Protein AF-0000000082644341 (afdb_homodimer)

Secondary structure (DSSP, 8-state):
---PPPEEEEEEEEESS---EEE-TTS-EEEEEEEEEEEEEE-TTS-EEEEEEEEEEEHHHHHHHHHH--TT-EEEEEEEEEEEEEE-TTS-EEEEEEEEEEEEEE-S----------/---PPPEEEEEEEEESS---EEE-TTS-EEEEEEEEEEEEEE-TTS-EEEEEEEEEEEHHHHHHHHHH--TT-EEEEEEEEEEEEEE-TTS-EEEEEEEEEEEEEE-S----------

Nearest PDB structures (foldseek):
  5yyu-assembly1_B  TM=9.810E-01  e=8.567E-15  Staphylococcus aureus subsp. aureus ED98
  7d8j-assembly1_A-2  TM=9.080E-01  e=4.018E-14  Staphylococcus aureus subsp. aureus ED98
  5xgt-assembly1_A  TM=9.186E-01  e=2.737E-13  Staphylococcus aureus
  1x3g-assembly1_A-2  TM=8.174E-01  e=2.028E-10  Mycolicibacterium smegmatis
  1ue5-assembly1_A-2  TM=7.372E-01  e=8.645E-11  Mycobacterium tuberculosis

pLDDT: mean 89.6, std 16.61, range [33.88, 98.81]

Radius of gyration: 20.65 Å; Cα contacts (8 Å, |Δi|>4): 541; chains: 2; bounding box: 54×78×52 Å

InterPro domains:
  IPR000424 Primosome PriB/single-strand DNA-binding [PF00436] (6-107)
  IPR000424 Primosome PriB/single-strand DNA-binding [PS50935] (5-108)
  IPR000424 Primosome PriB/single-strand DNA-binding [cd04496] (9-106)
  IPR011344 Single-stranded DNA-binding protein [MF_00984] (6-111)
  IPR011344 Single-stranded DNA-binding protein [PIRSF002070] (5-107)
  IPR011344 Single-stranded DNA-binding protein [PTHR10302] (5-108)
  IPR011344 Single-stranded DNA-binding protein [TIGR00621] (5-108)
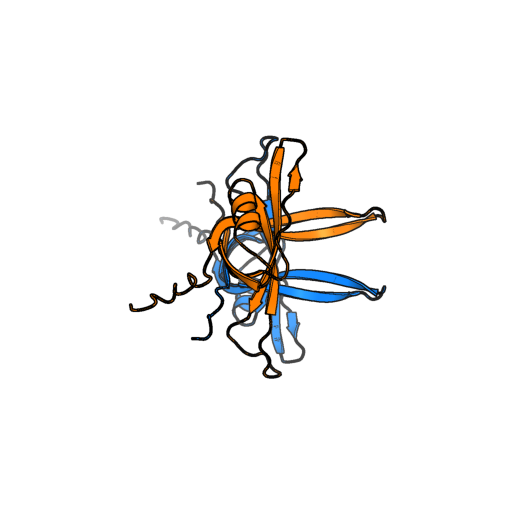  IPR012340 Nucleic acid-binding, OB-fold [G3DSA:2.40.50.140] (3-114)
  IPR012340 Nucleic acid-binding, OB-fold [SSF50249] (5-112)

Foldseek 3Di:
DPPDDDFKDKAKFFWQFQWDWDADPVGKIKTKTWGWGWDPAADPVRHIDTDIAIEMEIHPQSVCSNVPHGGGFIKMFMFGKDKDWDADPVGDIDIDIHGYGPDMGGDPDDPPPPPPDD/DPPDDDFKDKAKFFWQFQWDWDADPVGKIKTKTWGWGWDPAADPVRHIDTDIAIEMEIHPQSVVSNVPHGGGWIKMFMFGKDKDWDADPVGDIDIDIHGYGPDMGGDPDDPPPPPPDD

Solvent-accessible surface area (backbone atoms only — not comparable to full-atom values): 12899 Å² total; per-residue (Å²): 128,82,79,78,45,44,60,40,32,40,37,25,28,26,29,74,46,60,50,51,71,45,65,47,95,91,64,47,34,32,20,64,42,43,28,42,29,47,50,93,52,59,45,99,86,66,46,66,51,66,23,66,46,41,32,38,26,49,40,68,58,14,50,50,44,40,73,74,43,39,52,62,37,38,35,34,37,34,28,26,73,43,48,49,72,50,70,42,97,87,65,48,73,42,71,45,64,32,32,41,45,76,45,74,41,79,64,61,74,68,74,74,70,73,76,72,78,125,129,81,79,77,46,44,58,39,32,39,37,25,27,24,28,75,48,62,49,52,72,44,63,47,96,89,63,47,34,34,22,64,43,42,28,43,30,48,51,94,53,60,46,99,87,65,45,64,50,65,24,67,46,41,34,40,27,47,40,67,58,14,51,49,44,39,72,74,41,40,51,63,37,37,34,33,39,34,29,26,74,44,49,50,72,50,70,43,97,86,64,49,73,45,72,45,64,33,32,41,46,76,44,74,42,79,62,61,72,68,75,75,68,73,75,73,79,127

Sequence (236 aa):
MQLTMINHVVLVGRLTKDPELRYTADGSAVANVTLAVSRNFRNAEGVIDTDFVHCTLWRKIAENTANYCRKGSIIGVMGRIQTRNYEKSDGQRVYVTEVVAESVRFMGGQPQQWLGHSMQLTMINHVVLVGRLTKDPELRYTADGSAVANVTLAVSRNFRNAEGVIDTDFVHCTLWRKIAENTANYCRKGSIIGVMGRIQTRNYEKSDGQRVYVTEVVAESVRFMGGQPQQWLGHS

Organism: NCBI:txid247480

Structure (mmCIF, N/CA/C/O backbone):
data_AF-0000000082644341-model_v1
#
loop_
_entity.id
_entity.type
_entity.pdbx_description
1 polymer 'Single-stranded DNA-binding protein'
#
loop_
_atom_site.group_PDB
_atom_site.id
_atom_site.type_symbol
_atom_site.label_atom_id
_atom_site.label_alt_id
_atom_site.label_comp_id
_atom_site.label_asym_id
_atom_site.label_entity_id
_atom_site.label_seq_id
_atom_site.pdbx_PDB_ins_code
_atom_site.Cartn_x
_atom_site.Cartn_y
_atom_site.Cartn_z
_atom_site.occupancy
_atom_site.B_iso_or_equiv
_atom_site.auth_seq_id
_atom_site.auth_comp_id
_atom_site.auth_asym_id
_atom_site.auth_atom_id
_atom_site.pdbx_PDB_model_num
ATOM 1 N N . MET A 1 1 ? 25.359 8.633 7.66 1 44.47 1 MET A N 1
ATOM 2 C CA . MET A 1 1 ? 24.719 7.328 7.699 1 44.47 1 MET A CA 1
ATOM 3 C C . MET A 1 1 ? 23.469 7.316 6.824 1 44.47 1 MET A C 1
ATOM 5 O O . MET A 1 1 ? 22.641 8.227 6.902 1 44.47 1 MET A O 1
ATOM 9 N N . GLN A 1 2 ? 23.531 6.727 5.668 1 53.25 2 GLN A N 1
ATOM 10 C CA . GLN A 1 2 ? 22.453 6.773 4.688 1 53.25 2 GLN A CA 1
ATOM 11 C C . GLN A 1 2 ? 21.156 6.254 5.281 1 53.25 2 GLN A C 1
ATOM 13 O O . GLN A 1 2 ? 21.125 5.203 5.922 1 53.25 2 GLN A O 1
ATOM 18 N N . LEU A 1 3 ? 20.328 7.02 5.684 1 63.78 3 LEU A N 1
ATOM 19 C CA . LEU A 1 3 ? 19.031 6.641 6.234 1 63.78 3 LEU A CA 1
ATOM 20 C C . LEU A 1 3 ? 18.391 5.547 5.395 1 63.78 3 LEU A C 1
ATOM 22 O O . LEU A 1 3 ? 18.109 5.75 4.207 1 63.78 3 LEU A O 1
ATOM 26 N N . THR A 1 4 ? 18.578 4.309 5.887 1 76.94 4 THR A N 1
ATOM 27 C CA . THR A 1 4 ? 17.844 3.223 5.25 1 76.94 4 THR A CA 1
ATOM 28 C C . THR A 1 4 ? 16.344 3.418 5.418 1 76.94 4 THR A C 1
ATOM 30 O O . THR A 1 4 ? 15.859 3.631 6.531 1 76.94 4 THR A O 1
ATOM 33 N N . MET A 1 5 ? 15.656 3.488 4.223 1 88.81 5 MET A N 1
ATOM 34 C CA . MET A 1 5 ? 14.203 3.654 4.277 1 88.81 5 MET A CA 1
ATOM 35 C C . MET A 1 5 ? 13.516 2.334 4.609 1 88.81 5 MET A C 1
ATOM 37 O O . MET A 1 5 ? 14.008 1.264 4.25 1 88.81 5 MET A O 1
ATOM 41 N N . ILE A 1 6 ? 12.594 2.463 5.551 1 95.31 6 ILE A N 1
ATOM 42 C CA . ILE A 1 6 ? 11.781 1.305 5.91 1 95.31 6 ILE A CA 1
ATOM 43 C C . ILE A 1 6 ? 10.539 1.249 5.023 1 95.31 6 ILE A C 1
ATOM 45 O O . ILE A 1 6 ? 9.914 2.277 4.766 1 95.31 6 ILE A O 1
ATOM 49 N N . ASN A 1 7 ? 10.281 0.114 4.5 1 98.25 7 ASN A N 1
ATOM 50 C CA . ASN A 1 7 ? 9.086 -0.195 3.723 1 98.25 7 ASN A CA 1
ATOM 51 C C . ASN A 1 7 ? 8.617 -1.63 3.953 1 98.25 7 ASN A C 1
ATOM 53 O O . ASN A 1 7 ? 9.109 -2.559 3.311 1 98.25 7 ASN A O 1
ATOM 57 N N . HIS A 1 8 ? 7.715 -1.744 4.867 1 98.56 8 HIS A N 1
ATOM 58 C CA . HIS A 1 8 ? 7.285 -3.074 5.285 1 98.56 8 HIS A CA 1
ATOM 59 C C . HIS A 1 8 ? 5.766 -3.16 5.371 1 98.56 8 HIS A C 1
ATOM 61 O O . HIS A 1 8 ? 5.125 -2.295 5.969 1 98.56 8 HIS A O 1
ATOM 67 N N . VAL A 1 9 ? 5.227 -4.223 4.758 1 98.81 9 VAL A N 1
ATOM 68 C CA . VAL A 1 9 ? 3.789 -4.469 4.734 1 98.81 9 VAL A CA 1
ATOM 69 C C . VAL A 1 9 ? 3.502 -5.91 5.141 1 98.81 9 VAL A C 1
ATOM 71 O O . VAL A 1 9 ? 4.191 -6.836 4.703 1 98.81 9 VAL A O 1
ATOM 74 N N . VAL A 1 10 ? 2.516 -6.137 5.969 1 98.75 10 VAL A N 1
ATOM 75 C CA . VAL A 1 10 ? 1.997 -7.457 6.309 1 98.75 10 VAL A CA 1
ATOM 76 C C . VAL A 1 10 ? 0.478 -7.473 6.148 1 98.75 10 VAL A C 1
ATOM 78 O O . VAL A 1 10 ? -0.227 -6.684 6.777 1 98.75 10 VAL A O 1
ATOM 81 N N . LEU A 1 11 ? 0.06 -8.359 5.336 1 98.38 11 LEU A N 1
ATOM 82 C CA . LEU A 1 11 ? -1.367 -8.477 5.059 1 98.38 11 LEU A CA 1
ATOM 83 C C . LEU A 1 11 ? -1.838 -9.922 5.227 1 98.38 11 LEU A C 1
ATOM 85 O O . LEU A 1 11 ? -1.105 -10.859 4.902 1 98.38 11 LEU A O 1
ATOM 89 N N . VAL A 1 12 ? -2.998 -10.055 5.688 1 97.38 12 VAL A N 1
ATOM 90 C CA . VAL A 1 12 ? -3.75 -11.305 5.578 1 97.38 12 VAL A CA 1
ATOM 91 C C . VAL A 1 12 ? -5.098 -11.039 4.91 1 97.38 12 VAL A C 1
ATOM 93 O O . VAL A 1 12 ? -5.844 -10.156 5.332 1 97.38 12 VAL A O 1
ATOM 96 N N . GLY A 1 13 ? -5.355 -11.68 3.889 1 97.06 13 GLY A N 1
ATOM 97 C CA . GLY A 1 13 ? -6.598 -11.492 3.152 1 97.06 13 GLY A CA 1
ATOM 98 C C . GLY A 1 13 ? -6.957 -12.68 2.279 1 97.06 13 GLY A C 1
ATOM 99 O O . GLY A 1 13 ? -6.273 -13.703 2.305 1 97.06 13 GLY A O 1
ATOM 100 N N . ARG A 1 14 ? -8.047 -12.602 1.581 1 96.69 14 ARG A N 1
ATOM 101 C CA . ARG A 1 14 ? -8.547 -13.656 0.708 1 96.69 14 ARG A CA 1
ATOM 102 C C . ARG A 1 14 ? -8.32 -13.305 -0.759 1 96.69 14 ARG A C 1
ATOM 104 O O . ARG A 1 14 ? -8.539 -12.172 -1.176 1 96.69 14 ARG A O 1
ATOM 111 N N . LEU A 1 15 ? -7.93 -14.312 -1.473 1 97.88 15 LEU A N 1
ATOM 112 C CA . LEU A 1 15 ? -7.812 -14.117 -2.914 1 97.88 15 LEU A CA 1
ATOM 113 C C . LEU A 1 15 ? -9.18 -13.898 -3.545 1 97.88 15 LEU A C 1
ATOM 115 O O . LEU A 1 15 ? -10.117 -14.672 -3.295 1 97.88 15 LEU A O 1
ATOM 119 N N . THR A 1 16 ? -9.297 -12.898 -4.395 1 98.31 16 THR A N 1
ATOM 120 C CA . THR A 1 16 ? -10.586 -12.578 -4.996 1 98.31 16 THR A CA 1
ATOM 121 C C . THR A 1 16 ? -10.812 -13.406 -6.258 1 98.31 16 THR A C 1
ATOM 123 O O . THR A 1 16 ? -11.938 -13.484 -6.762 1 98.31 16 THR A O 1
ATOM 126 N N . LYS A 1 17 ? -9.812 -13.93 -6.805 1 98.31 17 LYS A N 1
ATOM 127 C CA . LYS A 1 17 ? -9.836 -14.789 -7.988 1 98.31 17 LYS A CA 1
ATOM 128 C C . LYS A 1 17 ? -8.68 -15.789 -7.957 1 98.31 17 LYS A C 1
ATOM 130 O O . LYS A 1 17 ? -7.77 -15.672 -7.137 1 98.31 17 LYS A O 1
ATOM 135 N N . ASP A 1 18 ? -8.852 -16.688 -8.836 1 98.06 18 ASP A N 1
ATOM 136 C CA . ASP A 1 18 ? -7.738 -17.625 -8.984 1 98.06 18 ASP A CA 1
ATOM 137 C C . ASP A 1 18 ? -6.477 -16.906 -9.461 1 98.06 18 ASP A C 1
ATOM 139 O O . ASP A 1 18 ? -6.539 -16.078 -10.367 1 98.06 18 ASP A O 1
ATOM 143 N N . PRO A 1 19 ? -5.301 -17.25 -8.852 1 98.19 19 PRO A N 1
ATOM 144 C CA . PRO A 1 19 ? -4.062 -16.641 -9.344 1 98.19 19 PRO A CA 1
ATOM 145 C C . PRO A 1 19 ? -3.729 -17.078 -10.773 1 98.19 19 PRO A C 1
ATOM 147 O O . PRO A 1 19 ? -3.947 -18.234 -11.148 1 98.19 19 PRO A O 1
ATOM 150 N N . GLU A 1 20 ? -3.346 -16.156 -11.539 1 97.38 20 GLU A N 1
ATOM 151 C CA . GLU A 1 20 ? -2.904 -16.438 -12.898 1 97.38 20 GLU A CA 1
ATOM 152 C C . GLU A 1 20 ? -1.399 -16.234 -13.047 1 97.38 20 GLU A C 1
ATOM 154 O O . GLU A 1 20 ? -0.898 -15.125 -12.883 1 97.38 20 GLU A O 1
ATOM 159 N N . LEU A 1 21 ? -0.77 -17.344 -13.391 1 98.06 21 LEU A N 1
ATOM 160 C CA . LEU A 1 21 ? 0.681 -17.312 -13.547 1 98.06 21 LEU A CA 1
ATOM 161 C C . LEU A 1 21 ? 1.069 -16.906 -14.961 1 98.06 21 LEU A C 1
ATOM 163 O O . LEU A 1 21 ? 0.494 -17.391 -15.938 1 98.06 21 LEU A O 1
ATOM 167 N N . ARG A 1 22 ? 1.918 -16.016 -15.023 1 98.06 22 ARG A N 1
ATOM 168 C CA . ARG A 1 22 ? 2.508 -15.602 -16.297 1 98.06 22 ARG A CA 1
ATOM 169 C C . ARG A 1 22 ? 4.031 -15.617 -16.219 1 98.06 22 ARG A C 1
ATOM 171 O O . ARG A 1 22 ? 4.605 -15.75 -15.133 1 98.06 22 ARG A O 1
ATOM 178 N N . TYR A 1 23 ? 4.629 -15.562 -17.359 1 97.69 23 TYR A N 1
ATOM 179 C CA . TYR A 1 23 ? 6.086 -15.477 -17.422 1 97.69 23 TYR A CA 1
ATOM 180 C C . TYR A 1 23 ? 6.52 -14.273 -18.25 1 97.69 23 TYR A C 1
ATOM 182 O O . TYR A 1 23 ? 5.957 -14 -19.312 1 97.69 23 TYR A O 1
ATOM 190 N N . THR A 1 24 ? 7.434 -13.547 -17.672 1 95.81 24 THR A N 1
ATOM 191 C CA . THR A 1 24 ? 7.984 -12.414 -18.406 1 95.81 24 THR A CA 1
ATOM 192 C C . THR A 1 24 ? 8.898 -12.891 -19.531 1 95.81 24 THR A C 1
ATOM 194 O O . THR A 1 24 ? 9.188 -14.086 -19.641 1 95.81 24 THR A O 1
ATOM 197 N N . ALA A 1 25 ? 9.367 -11.945 -20.438 1 94.06 25 ALA A N 1
ATOM 198 C CA . ALA A 1 25 ? 10.211 -12.281 -21.578 1 94.06 25 ALA A CA 1
ATOM 199 C C . ALA A 1 25 ? 11.523 -12.914 -21.141 1 94.06 25 ALA A C 1
ATOM 201 O O . ALA A 1 25 ? 12.062 -13.789 -21.812 1 94.06 25 ALA A O 1
ATOM 202 N N . ASP A 1 26 ? 12.008 -12.531 -19.984 1 93.06 26 ASP A N 1
ATOM 203 C CA . ASP A 1 26 ? 13.281 -13.039 -19.469 1 93.06 26 ASP A CA 1
ATOM 204 C C . ASP A 1 26 ? 13.078 -14.328 -18.672 1 93.06 26 ASP A C 1
ATOM 206 O O . ASP A 1 26 ? 14.016 -14.836 -18.062 1 93.06 26 ASP A O 1
ATOM 210 N N . GLY A 1 27 ? 11.773 -14.805 -18.594 1 94.94 27 GLY A N 1
ATOM 211 C CA . GLY A 1 27 ? 11.5 -16.109 -18.016 1 94.94 27 GLY A CA 1
ATOM 212 C C . GLY A 1 27 ? 11.102 -16.047 -16.547 1 94.94 27 GLY A C 1
ATOM 213 O O . GLY A 1 27 ? 10.953 -17.078 -15.891 1 94.94 27 GLY A O 1
ATOM 214 N N . SER A 1 28 ? 11 -14.883 -16.062 1 96.94 28 SER A N 1
ATOM 215 C CA . SER A 1 28 ? 10.633 -14.766 -14.656 1 96.94 28 SER A CA 1
ATOM 216 C C . SER A 1 28 ? 9.133 -14.961 -14.461 1 96.94 28 SER A C 1
ATOM 218 O O . SER A 1 28 ? 8.32 -14.398 -15.195 1 96.94 28 SER A O 1
ATOM 220 N N . ALA A 1 29 ? 8.797 -15.773 -13.523 1 98.56 29 ALA A N 1
ATOM 221 C CA . ALA A 1 29 ? 7.395 -15.992 -13.18 1 98.56 29 ALA A CA 1
ATOM 222 C C . ALA A 1 29 ? 6.812 -14.797 -12.438 1 98.56 29 ALA A C 1
ATOM 224 O O . ALA A 1 29 ? 7.48 -14.203 -11.586 1 98.56 29 ALA A O 1
ATOM 225 N N . VAL A 1 30 ? 5.625 -14.484 -12.773 1 98.56 30 VAL A N 1
ATOM 226 C CA . VAL A 1 30 ? 4.953 -13.398 -12.07 1 98.56 30 VAL A CA 1
ATOM 227 C C . VAL A 1 30 ? 3.457 -13.688 -11.977 1 98.56 30 VAL A C 1
ATOM 229 O O . VAL A 1 30 ? 2.867 -14.25 -12.906 1 98.56 30 VAL A O 1
ATOM 232 N N . ALA A 1 31 ? 2.797 -13.367 -10.867 1 98.5 31 ALA A N 1
ATOM 233 C CA . ALA A 1 31 ? 1.35 -13.406 -10.672 1 98.5 31 ALA A CA 1
ATOM 234 C C . ALA A 1 31 ? 0.857 -12.148 -9.969 1 98.5 31 ALA A C 1
ATOM 236 O O . ALA A 1 31 ? 1.444 -11.711 -8.969 1 98.5 31 ALA A O 1
ATOM 237 N N . ASN A 1 32 ? -0.081 -11.555 -10.516 1 98.06 32 ASN A N 1
ATOM 238 C CA . ASN A 1 32 ? -0.787 -10.453 -9.859 1 98.06 32 ASN A CA 1
ATOM 239 C C . ASN A 1 32 ? -2.082 -10.938 -9.211 1 98.06 32 ASN A C 1
ATOM 241 O O . ASN A 1 32 ? -2.918 -11.555 -9.859 1 98.06 32 ASN A O 1
ATOM 245 N N . VAL A 1 33 ? -2.238 -10.617 -7.98 1 98.44 33 VAL A N 1
ATOM 246 C CA . VAL A 1 33 ? -3.441 -11.039 -7.273 1 98.44 33 VAL A CA 1
ATOM 247 C C . VAL A 1 33 ? -4.059 -9.852 -6.539 1 98.44 33 VAL A C 1
ATOM 249 O O . VAL A 1 33 ? -3.398 -8.828 -6.336 1 98.44 33 VAL A O 1
ATOM 252 N N . THR A 1 34 ? -5.27 -10.031 -6.266 1 98.44 34 THR A N 1
ATOM 253 C CA . THR A 1 34 ? -5.984 -9.07 -5.434 1 98.44 34 THR A CA 1
ATOM 254 C C . THR A 1 34 ? -6.43 -9.711 -4.125 1 98.44 34 THR A C 1
ATOM 256 O O . THR A 1 34 ? -7.09 -10.75 -4.125 1 98.44 34 THR A O 1
ATOM 259 N N . LEU A 1 35 ? -6.059 -9.086 -3.09 1 98.19 35 LEU A N 1
ATOM 260 C CA . LEU A 1 35 ? -6.43 -9.555 -1.76 1 98.19 35 LE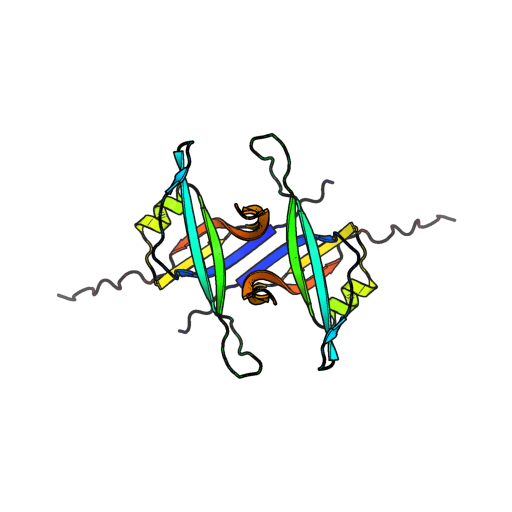U A CA 1
ATOM 261 C C . LEU A 1 35 ? -7.582 -8.734 -1.196 1 98.19 35 LEU A C 1
ATOM 263 O O . LEU A 1 35 ? -7.523 -7.5 -1.172 1 98.19 35 LEU A O 1
ATOM 267 N N . ALA A 1 36 ? -8.625 -9.43 -0.867 1 97.88 36 ALA A N 1
ATOM 268 C CA . ALA A 1 36 ? -9.672 -8.805 -0.055 1 97.88 36 ALA A CA 1
ATOM 269 C C . ALA A 1 36 ? -9.281 -8.789 1.42 1 97.88 36 ALA A C 1
ATOM 271 O O . ALA A 1 36 ? -9.172 -9.844 2.053 1 97.88 36 ALA A O 1
ATOM 272 N N . VAL A 1 37 ? -9.078 -7.664 1.967 1 97.5 37 VAL A N 1
ATOM 273 C CA . VAL A 1 37 ? -8.664 -7.492 3.355 1 97.5 37 VAL A CA 1
ATOM 274 C C . VAL A 1 37 ? -9.758 -6.758 4.133 1 97.5 37 VAL A C 1
ATOM 276 O O . VAL A 1 37 ? -9.883 -5.539 4.027 1 97.5 37 VAL A O 1
ATOM 279 N N . SER A 1 38 ? -10.43 -7.523 4.902 1 95.75 38 SER A N 1
ATOM 280 C CA . SER A 1 38 ? -11.508 -6.926 5.691 1 95.75 38 SER A CA 1
ATOM 281 C C . SER A 1 38 ? -10.945 -6.109 6.852 1 95.75 38 SER A C 1
ATOM 283 O O . SER A 1 38 ? -9.984 -6.523 7.504 1 95.75 38 SER A O 1
ATOM 285 N N . ARG A 1 39 ? -11.617 -5.035 7.023 1 93.81 39 ARG A N 1
ATOM 286 C CA . ARG A 1 39 ? -11.188 -4.223 8.156 1 93.81 39 ARG A CA 1
ATOM 287 C C . ARG A 1 39 ? -11.727 -4.789 9.469 1 93.81 39 ARG A C 1
ATOM 289 O O . ARG A 1 39 ? -12.719 -5.52 9.477 1 93.81 39 ARG A O 1
ATOM 296 N N . ASN A 1 40 ? -11.047 -4.418 10.57 1 91.31 40 ASN A N 1
ATOM 297 C CA . ASN A 1 40 ? -11.391 -4.988 11.875 1 91.31 40 ASN A CA 1
ATOM 298 C C . ASN A 1 40 ? -12.352 -4.09 12.641 1 91.31 40 ASN A C 1
ATOM 300 O O . ASN A 1 40 ? -12.516 -4.242 13.852 1 91.31 40 ASN A O 1
ATOM 304 N N . PHE A 1 41 ? -12.891 -3.166 11.977 1 90.81 41 PHE A N 1
ATOM 305 C CA . PHE A 1 41 ? -13.844 -2.254 12.602 1 90.81 41 PHE A CA 1
ATOM 306 C C . PHE A 1 41 ? -14.977 -1.921 11.641 1 90.81 41 PHE A C 1
ATOM 308 O O . PHE A 1 41 ? -14.852 -2.121 10.43 1 90.81 41 PHE A O 1
ATOM 315 N N . ARG A 1 42 ? -16.031 -1.406 12.148 1 91.38 42 ARG A N 1
ATOM 316 C CA . ARG A 1 42 ? -17.172 -0.971 11.359 1 91.38 42 ARG A CA 1
ATOM 317 C C . ARG A 1 42 ? -17.078 0.514 11.023 1 91.38 42 ARG A C 1
ATOM 319 O O . ARG A 1 42 ? -16.625 1.311 11.844 1 91.38 42 ARG A O 1
ATOM 326 N N . ASN A 1 43 ? -17.625 0.814 9.867 1 90.25 43 ASN A N 1
ATOM 327 C CA . ASN A 1 43 ? -17.672 2.227 9.508 1 90.25 43 ASN A CA 1
ATOM 328 C C . ASN A 1 43 ? -18.875 2.93 10.141 1 90.25 43 ASN A C 1
ATOM 330 O O . ASN A 1 43 ? -19.531 2.367 11.008 1 90.25 43 ASN A O 1
ATOM 334 N N . ALA A 1 44 ? -19 4.25 9.773 1 87.31 44 ALA A N 1
ATOM 335 C CA . ALA A 1 44 ? -20.047 5.074 10.367 1 87.31 44 ALA A CA 1
ATOM 336 C C . ALA A 1 44 ? -21.438 4.461 10.141 1 87.31 44 ALA A C 1
ATOM 338 O O . ALA A 1 44 ? -22.344 4.664 10.938 1 87.31 44 ALA A O 1
ATOM 339 N N . GLU A 1 45 ? -21.609 3.689 9.07 1 92.62 45 GLU A N 1
ATOM 340 C CA . GLU A 1 45 ? -22.891 3.061 8.727 1 92.62 45 GLU A CA 1
ATOM 341 C C . GLU A 1 45 ? -23.016 1.687 9.375 1 92.62 45 GLU A C 1
ATOM 343 O O . GLU A 1 45 ? -24.016 0.996 9.188 1 92.62 45 GLU A O 1
ATOM 348 N N . GLY A 1 46 ? -22.031 1.272 10.062 1 92.44 46 GLY A N 1
ATOM 349 C CA . GLY A 1 46 ? -22.062 -0.002 10.758 1 92.44 46 GLY A CA 1
ATOM 350 C C . GLY A 1 46 ? -21.625 -1.17 9.891 1 92.44 46 GLY A C 1
ATOM 351 O O . GLY A 1 46 ? -21.875 -2.328 10.234 1 92.44 46 GLY A O 1
ATOM 352 N N . VAL A 1 47 ? -21 -0.875 8.828 1 94.44 47 VAL A N 1
ATOM 353 C CA . VAL A 1 47 ? -20.609 -1.922 7.891 1 94.44 47 VAL A CA 1
ATOM 354 C C . VAL A 1 47 ? -19.109 -2.127 7.938 1 94.44 47 VAL A C 1
ATOM 356 O O . VAL A 1 47 ? -18.344 -1.168 8.102 1 94.44 47 VAL A O 1
ATOM 359 N N . ILE A 1 48 ? -18.688 -3.352 7.84 1 93.75 48 ILE A N 1
ATOM 360 C CA . ILE A 1 48 ? -17.266 -3.658 7.754 1 93.75 48 ILE A CA 1
ATOM 361 C C . ILE A 1 48 ? -16.797 -3.51 6.312 1 93.75 48 ILE A C 1
ATOM 363 O O . ILE A 1 48 ? -17.219 -4.258 5.43 1 93.75 48 ILE A O 1
ATOM 367 N N . ASP A 1 49 ? -15.891 -2.623 6.105 1 95.12 49 ASP A N 1
ATOM 368 C CA . ASP A 1 49 ? -15.367 -2.387 4.766 1 95.12 49 ASP A CA 1
ATOM 369 C C . ASP A 1 49 ? -14.273 -3.396 4.418 1 95.12 49 ASP A C 1
ATOM 371 O O . ASP A 1 49 ? -13.688 -4.016 5.305 1 95.12 49 ASP A O 1
ATOM 375 N N . THR A 1 50 ? -14.148 -3.582 3.137 1 96.81 50 THR A N 1
ATOM 376 C CA . THR A 1 50 ? -13.094 -4.449 2.611 1 96.81 50 THR A CA 1
ATOM 377 C C . THR A 1 50 ? -12.18 -3.68 1.663 1 96.81 50 THR A C 1
ATOM 379 O O . THR A 1 50 ? -12.656 -2.947 0.792 1 96.81 50 THR A O 1
ATOM 382 N N . ASP A 1 51 ? -10.898 -3.785 1.907 1 97.69 51 ASP A N 1
ATOM 383 C CA . ASP A 1 51 ? -9.922 -3.225 0.979 1 97.69 51 ASP A CA 1
ATOM 384 C C . ASP A 1 51 ? -9.43 -4.281 -0.006 1 97.69 51 ASP A C 1
ATOM 386 O O . ASP A 1 51 ? -9.133 -5.41 0.387 1 97.69 51 ASP A O 1
ATOM 390 N N . PHE A 1 52 ? -9.359 -3.916 -1.238 1 97.94 52 PHE A N 1
ATOM 391 C CA . PHE A 1 52 ? -8.867 -4.805 -2.285 1 97.94 52 PHE A CA 1
ATOM 392 C C . PHE A 1 52 ? -7.457 -4.41 -2.711 1 97.94 52 PHE A C 1
ATOM 394 O O . PHE A 1 52 ? -7.281 -3.531 -3.559 1 97.94 52 PHE A O 1
ATOM 401 N N . VAL A 1 53 ? -6.52 -5.102 -2.16 1 98.5 53 VAL A N 1
ATOM 402 C CA . VAL A 1 53 ? -5.121 -4.711 -2.303 1 98.5 53 VAL A CA 1
ATOM 403 C C . VAL A 1 53 ? -4.469 -5.523 -3.422 1 98.5 53 VAL A C 1
ATOM 405 O O . VAL A 1 53 ? -4.52 -6.754 -3.414 1 98.5 53 VAL A O 1
ATOM 408 N N . HIS A 1 54 ? -3.84 -4.824 -4.316 1 98.31 54 HIS A N 1
ATOM 409 C CA . HIS A 1 54 ? -3.113 -5.488 -5.395 1 98.31 54 HIS A CA 1
ATOM 410 C C . HIS A 1 54 ? -1.736 -5.949 -4.926 1 98.31 54 HIS A C 1
ATOM 412 O O . HIS A 1 54 ? -0.979 -5.168 -4.344 1 98.31 54 HIS A O 1
ATOM 418 N N . CYS A 1 55 ? -1.44 -7.156 -5.199 1 98.75 55 CYS A N 1
ATOM 419 C CA . CYS A 1 55 ? -0.14 -7.715 -4.852 1 98.75 55 CYS A CA 1
ATOM 420 C C . CYS A 1 55 ? 0.53 -8.336 -6.07 1 98.75 55 CYS A C 1
ATOM 422 O O . CYS A 1 55 ? -0.13 -8.984 -6.883 1 98.75 55 CYS A O 1
ATOM 424 N N . THR A 1 56 ? 1.792 -8.164 -6.121 1 98.62 56 THR A N 1
ATOM 425 C CA . THR A 1 56 ? 2.598 -8.781 -7.164 1 98.62 56 THR A CA 1
ATOM 426 C C . THR A 1 56 ? 3.529 -9.836 -6.574 1 98.62 56 THR A C 1
ATOM 428 O O . THR A 1 56 ? 4.273 -9.555 -5.633 1 98.62 56 THR A O 1
ATOM 431 N N . LEU A 1 57 ? 3.488 -10.953 -7.086 1 98.75 57 LEU A N 1
ATOM 432 C CA . LEU A 1 57 ? 4.305 -12.086 -6.676 1 98.75 57 LEU A CA 1
ATOM 433 C C . LEU A 1 57 ? 5.289 -12.477 -7.773 1 98.75 57 LEU A C 1
ATOM 435 O O . LEU A 1 57 ? 4.914 -12.57 -8.945 1 98.75 57 LEU A O 1
ATOM 439 N N . TRP A 1 58 ? 6.469 -12.742 -7.348 1 98.44 58 TRP A N 1
ATOM 440 C CA . TRP A 1 58 ? 7.488 -13.078 -8.336 1 98.44 58 TRP A CA 1
ATOM 441 C C . TRP A 1 58 ? 8.102 -14.445 -8.047 1 98.44 58 TRP A C 1
ATOM 443 O O . TRP A 1 58 ? 8.078 -14.914 -6.906 1 98.44 58 TRP A O 1
ATOM 453 N N . ARG A 1 59 ? 8.516 -15.102 -9.086 1 97.69 59 ARG A N 1
ATOM 454 C CA . ARG A 1 59 ? 9.328 -16.312 -9.008 1 97.69 59 ARG A CA 1
ATOM 455 C C . ARG A 1 59 ? 8.602 -17.406 -8.242 1 97.69 59 ARG A C 1
ATOM 457 O O . ARG A 1 59 ? 7.453 -17.734 -8.555 1 97.69 59 ARG A O 1
ATOM 464 N N . LYS A 1 60 ? 9.266 -18.031 -7.34 1 97.88 60 LYS A N 1
ATOM 465 C CA . LYS A 1 60 ? 8.734 -19.219 -6.684 1 97.88 60 LYS A CA 1
ATOM 466 C C . LYS A 1 60 ? 7.434 -18.906 -5.941 1 97.88 60 LYS A C 1
ATOM 468 O O . LYS A 1 60 ? 6.52 -19.719 -5.898 1 97.88 60 LYS A O 1
ATOM 473 N N . ILE A 1 61 ? 7.387 -17.75 -5.402 1 97.88 61 ILE A N 1
ATOM 474 C CA . ILE A 1 61 ? 6.184 -17.344 -4.684 1 97.88 61 ILE A CA 1
ATOM 475 C C . ILE A 1 61 ? 4.996 -17.312 -5.645 1 97.88 61 ILE A C 1
ATOM 477 O O . ILE A 1 61 ? 3.898 -17.766 -5.305 1 97.88 61 ILE A O 1
ATOM 481 N N . ALA A 1 62 ? 5.23 -16.75 -6.82 1 98.62 62 ALA A N 1
ATOM 482 C CA . ALA A 1 62 ? 4.199 -16.719 -7.855 1 98.62 62 ALA A CA 1
ATOM 483 C C . ALA A 1 62 ? 3.768 -18.125 -8.258 1 98.62 62 ALA A C 1
ATOM 485 O O . ALA A 1 62 ? 2.572 -18.422 -8.312 1 98.62 62 ALA A O 1
ATOM 486 N N . GLU A 1 63 ? 4.707 -18.938 -8.461 1 98.38 63 GLU A N 1
ATOM 487 C CA . GLU A 1 63 ? 4.438 -20.312 -8.867 1 98.38 63 GLU A CA 1
ATOM 488 C C . GLU A 1 63 ? 3.689 -21.078 -7.781 1 98.38 63 GLU A C 1
ATOM 490 O O . GLU A 1 63 ? 2.695 -21.75 -8.062 1 98.38 63 GLU A O 1
ATOM 495 N N . ASN A 1 64 ? 4.176 -21 -6.59 1 97.56 64 ASN A N 1
ATOM 496 C CA . ASN A 1 64 ? 3.559 -21.703 -5.469 1 97.56 64 ASN A CA 1
ATOM 497 C C . ASN A 1 64 ? 2.123 -21.234 -5.242 1 97.56 64 ASN A C 1
ATOM 499 O O . ASN A 1 64 ? 1.229 -22.047 -5.012 1 97.56 64 ASN A O 1
ATOM 503 N N . THR A 1 65 ? 1.961 -19.953 -5.309 1 97.69 65 THR A N 1
ATOM 504 C CA . THR A 1 65 ? 0.621 -19.422 -5.078 1 97.69 65 THR A CA 1
ATOM 505 C C . THR A 1 65 ? -0.34 -19.891 -6.168 1 97.69 65 THR A C 1
ATOM 507 O O . THR A 1 65 ? -1.475 -20.281 -5.875 1 97.69 65 THR A O 1
ATOM 510 N N . ALA A 1 66 ? 0.104 -19.859 -7.387 1 97.56 66 ALA A N 1
ATOM 511 C CA . ALA A 1 66 ? -0.725 -20.312 -8.5 1 97.56 66 ALA A CA 1
ATOM 512 C C . ALA A 1 66 ? -1.035 -21.797 -8.383 1 97.56 66 ALA A C 1
ATOM 514 O O . ALA A 1 66 ? -2.113 -22.25 -8.781 1 97.56 66 ALA A O 1
ATOM 515 N N . ASN A 1 67 ? -0.145 -22.531 -7.805 1 96.31 67 ASN A N 1
ATOM 516 C CA . ASN A 1 67 ? -0.281 -23.984 -7.727 1 96.31 67 ASN A CA 1
ATOM 517 C C . ASN A 1 67 ? -1.151 -24.406 -6.547 1 96.31 67 ASN A C 1
ATOM 519 O O . ASN A 1 67 ? -1.883 -25.391 -6.629 1 96.31 67 ASN A O 1
ATOM 523 N N . TYR A 1 68 ? -1.087 -23.594 -5.5 1 95.56 68 TYR A N 1
ATOM 524 C CA . TYR A 1 68 ? -1.65 -24.125 -4.266 1 95.56 68 TYR A CA 1
ATOM 525 C C . TYR A 1 68 ? -2.859 -23.312 -3.824 1 95.56 68 TYR A C 1
ATOM 527 O O . TYR A 1 68 ? -3.615 -23.734 -2.945 1 95.56 68 TYR A O 1
ATOM 535 N N . CYS A 1 69 ? -3.059 -22.172 -4.406 1 96.69 69 CYS A N 1
ATOM 536 C CA . CYS A 1 69 ? -4.141 -21.312 -3.945 1 96.69 69 CYS A CA 1
ATOM 537 C C . CYS A 1 69 ? -5.18 -21.094 -5.043 1 96.69 69 CYS A C 1
ATOM 539 O O . CYS A 1 69 ? -4.887 -21.297 -6.227 1 96.69 69 CYS A O 1
ATOM 541 N N . ARG A 1 70 ? -6.363 -20.812 -4.605 1 96.88 70 ARG A N 1
ATOM 542 C CA . ARG A 1 70 ? -7.5 -20.5 -5.465 1 96.88 70 ARG A CA 1
ATOM 543 C C . ARG A 1 70 ? -8.312 -19.328 -4.91 1 96.88 70 ARG A C 1
ATOM 545 O O . ARG A 1 70 ? -8.055 -18.875 -3.799 1 96.88 70 ARG A O 1
ATOM 552 N N . LYS A 1 71 ? -9.211 -18.922 -5.793 1 97.31 71 LYS A N 1
ATOM 553 C CA . LYS A 1 71 ? -10.156 -17.922 -5.293 1 97.31 71 LYS A CA 1
ATOM 554 C C . LYS A 1 71 ? -10.672 -18.312 -3.908 1 97.31 71 LYS A C 1
ATOM 556 O O . LYS A 1 71 ? -11.031 -19.469 -3.672 1 97.31 71 LYS A O 1
ATOM 561 N N . GLY A 1 72 ? -10.617 -17.344 -3.045 1 95.69 72 GLY A N 1
ATOM 562 C CA . GLY A 1 72 ? -11.156 -17.594 -1.719 1 95.69 72 GLY A CA 1
ATOM 563 C C . GLY A 1 72 ? -10.109 -18.062 -0.727 1 95.69 72 GLY A C 1
ATOM 564 O O . GLY A 1 72 ? -10.344 -18.047 0.483 1 95.69 72 GLY A O 1
ATOM 565 N N . SER A 1 73 ? -8.977 -18.547 -1.201 1 95.38 73 SER A N 1
ATOM 566 C CA . SER A 1 73 ? -7.902 -18.953 -0.298 1 95.38 73 SER A CA 1
ATOM 567 C C . SER A 1 73 ? -7.465 -17.781 0.592 1 95.38 73 SER A C 1
ATOM 569 O O . SER A 1 73 ? -7.348 -16.656 0.129 1 95.38 73 SER A O 1
ATOM 571 N N . ILE A 1 74 ? -7.23 -18.078 1.845 1 95.81 74 ILE A N 1
ATOM 572 C CA . ILE A 1 74 ? -6.676 -17.094 2.77 1 95.81 74 ILE A CA 1
ATOM 573 C C . ILE A 1 74 ? -5.152 -17.188 2.766 1 95.81 74 ILE A C 1
ATOM 575 O O . ILE A 1 74 ? -4.586 -18.266 2.959 1 95.81 74 ILE A O 1
ATOM 579 N N . ILE A 1 75 ? -4.5 -16.031 2.545 1 97.06 75 ILE A N 1
ATOM 580 C CA . ILE A 1 75 ? -3.041 -16.062 2.537 1 97.06 75 ILE A CA 1
ATOM 581 C C . ILE A 1 75 ? -2.498 -14.867 3.33 1 97.06 75 ILE A C 1
ATOM 583 O O . ILE A 1 75 ? -3.18 -13.852 3.479 1 97.06 75 ILE A O 1
ATOM 587 N N . GLY A 1 76 ? -1.347 -15 3.84 1 97.56 76 GLY A N 1
ATOM 588 C CA . GLY A 1 76 ? -0.531 -13.93 4.391 1 97.56 76 GLY A CA 1
ATOM 589 C C . GLY A 1 76 ? 0.539 -13.438 3.432 1 97.56 76 GLY A C 1
ATOM 590 O O . GLY A 1 76 ? 1.222 -14.242 2.793 1 97.56 76 GLY A O 1
ATOM 591 N N . VAL A 1 77 ? 0.637 -12.188 3.281 1 98.38 77 VAL A N 1
ATOM 592 C CA . VAL A 1 77 ? 1.642 -11.594 2.402 1 98.38 77 VAL A CA 1
ATOM 593 C C . VAL A 1 77 ? 2.539 -10.656 3.201 1 98.38 77 VAL A C 1
ATOM 595 O O . VAL A 1 77 ? 2.051 -9.805 3.945 1 98.38 77 VAL A O 1
ATOM 598 N N . MET A 1 78 ? 3.771 -10.859 3.184 1 98.75 78 MET A N 1
ATOM 599 C CA . MET A 1 78 ? 4.777 -9.906 3.648 1 98.75 78 MET A CA 1
ATOM 600 C C . MET A 1 78 ? 5.578 -9.344 2.479 1 98.75 78 MET A C 1
ATOM 602 O O . MET A 1 78 ? 6.043 -10.102 1.622 1 98.75 78 MET A O 1
ATOM 606 N N . GLY A 1 79 ? 5.727 -8.055 2.465 1 98.62 79 GLY A N 1
ATOM 607 C CA . GLY A 1 79 ? 6.434 -7.445 1.352 1 98.62 79 GLY A CA 1
ATOM 608 C 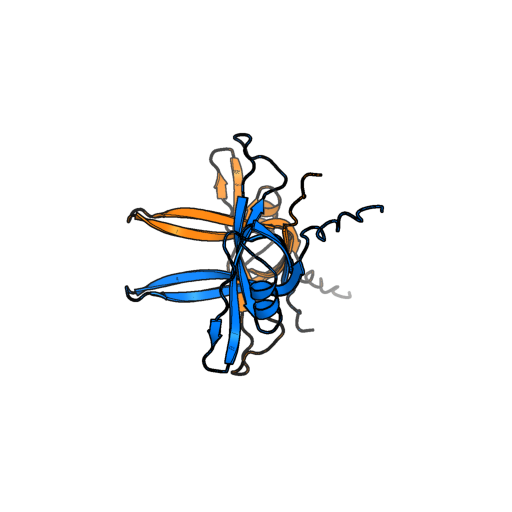C . GLY A 1 79 ? 6.605 -5.945 1.504 1 98.62 79 GLY A C 1
ATOM 609 O O . GLY A 1 79 ? 6.875 -5.457 2.602 1 98.62 79 GLY A O 1
ATOM 610 N N . ARG A 1 80 ? 6.531 -5.254 0.417 1 98.38 80 ARG A N 1
ATOM 611 C CA . ARG A 1 80 ? 6.73 -3.811 0.382 1 98.38 80 ARG A CA 1
ATOM 612 C C . ARG A 1 80 ? 5.746 -3.145 -0.573 1 98.38 80 ARG A C 1
ATOM 614 O O . ARG A 1 80 ? 5.367 -3.73 -1.59 1 98.38 80 ARG A O 1
ATOM 621 N N . ILE A 1 81 ? 5.371 -1.9 -0.197 1 98.38 81 ILE A N 1
ATOM 622 C CA . ILE A 1 81 ? 4.535 -1.116 -1.099 1 98.38 81 ILE A CA 1
ATOM 623 C C . ILE A 1 81 ? 5.391 -0.532 -2.221 1 98.38 81 ILE A C 1
ATOM 625 O O . ILE A 1 81 ? 6.473 0.005 -1.969 1 98.38 81 ILE A O 1
ATOM 629 N N . GLN A 1 82 ? 4.996 -0.673 -3.361 1 97.88 82 GLN A N 1
ATOM 630 C CA . GLN A 1 82 ? 5.668 -0.099 -4.523 1 97.88 82 GLN A CA 1
ATOM 631 C C . GLN A 1 82 ? 4.688 0.675 -5.398 1 97.88 82 GLN A C 1
ATOM 633 O O . GLN A 1 82 ? 3.547 0.245 -5.594 1 97.88 82 GLN A O 1
ATOM 638 N N . THR A 1 83 ? 5.156 1.789 -6 1 96.88 83 THR A N 1
ATOM 639 C CA . THR A 1 83 ? 4.348 2.596 -6.906 1 96.88 83 THR A CA 1
ATOM 640 C C . THR A 1 83 ? 4.969 2.637 -8.297 1 96.88 83 THR A C 1
ATOM 642 O O . THR A 1 83 ? 6.195 2.645 -8.438 1 96.88 83 THR A O 1
ATOM 645 N N . ARG A 1 84 ? 4.137 2.543 -9.25 1 93.38 84 ARG A N 1
ATOM 646 C CA . ARG A 1 84 ? 4.559 2.721 -10.633 1 93.38 84 ARG A CA 1
ATOM 647 C C . ARG A 1 84 ? 3.5 3.465 -11.438 1 93.38 84 ARG A C 1
ATOM 649 O O . ARG A 1 84 ? 2.355 3.594 -11 1 93.38 84 ARG A O 1
ATOM 656 N N . ASN A 1 85 ? 3.947 4.047 -12.508 1 91.94 85 ASN A N 1
ATOM 657 C CA . ASN A 1 85 ? 2.998 4.699 -13.398 1 91.94 85 ASN A CA 1
ATOM 658 C C . ASN A 1 85 ? 3.293 4.383 -14.859 1 91.94 85 ASN A C 1
ATOM 660 O O . ASN A 1 85 ? 4.422 4.027 -15.211 1 91.94 85 ASN A O 1
ATOM 664 N N . TYR A 1 86 ? 2.191 4.324 -15.562 1 90 86 TYR A N 1
ATOM 665 C CA . TYR A 1 86 ? 2.324 4.117 -17 1 90 86 TYR A CA 1
ATOM 666 C C . TYR A 1 86 ? 1.225 4.852 -17.766 1 90 86 TYR A C 1
ATOM 668 O O . TYR A 1 86 ? 0.205 5.23 -17.188 1 90 86 TYR A O 1
ATOM 676 N N . GLU A 1 87 ? 1.541 5.16 -19 1 89.56 87 GLU A N 1
ATOM 677 C CA . GLU A 1 87 ? 0.587 5.863 -19.859 1 89.56 87 GLU A CA 1
ATOM 678 C C . GLU A 1 87 ? -0.237 4.883 -20.688 1 89.56 87 GLU A C 1
ATOM 680 O O . GLU A 1 87 ? 0.314 3.982 -21.312 1 89.56 87 GLU A O 1
ATOM 685 N N . LYS A 1 88 ? -1.638 5.207 -20.609 1 84.5 88 LYS A N 1
ATOM 686 C CA . LYS A 1 88 ? -2.518 4.414 -21.469 1 84.5 88 LYS A CA 1
ATOM 687 C C . LYS A 1 88 ? -2.471 4.91 -22.906 1 84.5 88 LYS A C 1
ATOM 689 O O . LYS A 1 88 ? -1.887 5.957 -23.203 1 84.5 88 LYS A O 1
ATOM 694 N N . SER A 1 89 ? -3 4.016 -23.75 1 85.25 89 SER A N 1
ATOM 695 C CA . SER A 1 89 ? -3.008 4.348 -25.172 1 85.25 89 SER A CA 1
ATOM 696 C C . SER A 1 89 ? -3.701 5.684 -25.422 1 85.25 89 SER A C 1
ATOM 698 O O . SER A 1 89 ? -3.367 6.395 -26.359 1 85.25 89 SER A O 1
ATOM 700 N N . ASP A 1 90 ? -4.535 6.047 -24.641 1 84.56 90 ASP A N 1
ATOM 701 C CA . ASP A 1 90 ? -5.293 7.281 -24.812 1 84.56 90 ASP A CA 1
ATOM 702 C C . ASP A 1 90 ? -4.547 8.477 -24.203 1 84.56 90 ASP A C 1
ATOM 704 O O . ASP A 1 90 ? -5.039 9.602 -24.25 1 84.56 90 ASP A O 1
ATOM 708 N N . GLY A 1 91 ? -3.402 8.234 -23.641 1 83.75 91 GLY A N 1
ATOM 709 C CA . GLY A 1 91 ? -2.58 9.305 -23.094 1 83.75 91 GLY A CA 1
ATOM 710 C C . GLY A 1 91 ? -2.797 9.531 -21.609 1 83.75 91 GLY A C 1
ATOM 711 O O . GLY A 1 91 ? -2.137 10.383 -21 1 83.75 91 GLY A O 1
ATOM 712 N N . GLN A 1 92 ? -3.674 8.836 -21.141 1 85.38 92 GLN A N 1
ATOM 713 C CA . GLN A 1 92 ? -3.965 9.008 -19.719 1 85.38 92 GLN A CA 1
ATOM 714 C C . GLN A 1 92 ? -2.951 8.266 -18.844 1 85.38 92 GLN A C 1
ATOM 716 O O . GLN A 1 92 ? -2.697 7.078 -19.062 1 85.38 92 GLN A O 1
ATOM 721 N N . ARG A 1 93 ? -2.424 8.953 -17.938 1 87.44 93 ARG A N 1
ATOM 722 C CA . ARG A 1 93 ? -1.459 8.336 -17.031 1 87.44 93 ARG A CA 1
ATOM 723 C C . ARG A 1 93 ? -2.164 7.574 -15.914 1 87.44 93 ARG A C 1
ATOM 725 O O . ARG A 1 93 ? -3.113 8.086 -15.312 1 87.44 93 ARG A O 1
ATOM 732 N N . VAL A 1 94 ? -1.739 6.344 -15.664 1 88.19 94 VAL A N 1
ATOM 733 C CA . VAL A 1 94 ? -2.324 5.523 -14.609 1 88.19 94 VAL A CA 1
ATOM 734 C C . VAL A 1 94 ? -1.29 5.27 -13.516 1 88.19 94 VAL A C 1
ATOM 736 O O . VAL A 1 94 ? -0.146 4.91 -13.805 1 88.19 94 VAL A O 1
ATOM 739 N N . TYR A 1 95 ? -1.709 5.637 -12.383 1 89.19 95 TYR A N 1
ATOM 740 C CA . TYR A 1 95 ? -0.868 5.352 -11.227 1 89.19 95 TYR A CA 1
ATOM 741 C C . TYR A 1 95 ? -1.288 4.055 -10.555 1 89.19 95 TYR A C 1
ATOM 743 O O . TYR A 1 95 ? -2.475 3.836 -10.289 1 89.19 95 TYR A O 1
ATOM 751 N N . VAL A 1 96 ? -0.286 3.215 -10.297 1 93.44 96 VAL A N 1
ATOM 752 C CA . VAL A 1 96 ? -0.565 1.922 -9.68 1 93.44 96 VAL A CA 1
ATOM 753 C C . VAL A 1 96 ? 0.223 1.787 -8.375 1 93.44 96 VAL A C 1
ATOM 755 O O . VAL A 1 96 ? 1.43 2.039 -8.344 1 93.44 96 VAL A O 1
ATOM 758 N N . THR A 1 97 ? -0.435 1.501 -7.34 1 97.44 97 THR A N 1
ATOM 759 C CA . THR A 1 97 ? 0.176 1.12 -6.07 1 97.44 97 THR A CA 1
ATOM 760 C C . THR A 1 97 ? -0.09 -0.35 -5.762 1 97.44 97 THR A C 1
ATOM 762 O O . THR A 1 97 ? -1.234 -0.806 -5.82 1 97.44 97 THR A O 1
ATOM 765 N N . GLU A 1 98 ? 0.96 -1.067 -5.438 1 98 98 GLU A N 1
ATOM 766 C CA . GLU A 1 98 ? 0.832 -2.494 -5.156 1 98 98 GLU A CA 1
ATOM 767 C C . GLU A 1 98 ? 1.773 -2.922 -4.035 1 98 98 GLU A C 1
ATOM 769 O O . GLU A 1 98 ? 2.693 -2.186 -3.676 1 98 98 GLU A O 1
ATOM 774 N N . VAL A 1 99 ? 1.455 -4.062 -3.541 1 98.81 99 VAL A N 1
ATOM 775 C CA . VAL A 1 99 ? 2.383 -4.719 -2.625 1 98.81 99 VAL A CA 1
ATOM 776 C C . VAL A 1 99 ? 3.189 -5.777 -3.375 1 98.81 99 VAL A C 1
ATOM 778 O O . VAL A 1 99 ? 2.619 -6.711 -3.943 1 98.81 99 VAL A O 1
ATOM 781 N N . VAL A 1 100 ? 4.477 -5.621 -3.424 1 98.5 100 VAL A N 1
ATOM 782 C CA . VAL A 1 100 ? 5.348 -6.66 -3.953 1 98.5 100 VAL A CA 1
ATOM 783 C C . VAL A 1 100 ? 5.723 -7.641 -2.842 1 98.5 100 VAL A C 1
ATOM 785 O O . VAL A 1 100 ? 6.379 -7.262 -1.87 1 98.5 100 VAL A O 1
ATOM 788 N N . ALA A 1 101 ? 5.32 -8.844 -3.043 1 98.75 101 ALA A N 1
ATOM 789 C CA . ALA A 1 101 ? 5.477 -9.852 -1.99 1 98.75 101 ALA A CA 1
ATOM 790 C C . ALA A 1 101 ? 6.918 -10.336 -1.909 1 98.75 101 ALA A C 1
ATOM 792 O O . ALA A 1 101 ? 7.562 -10.57 -2.936 1 98.75 101 ALA A O 1
ATOM 793 N N . GLU A 1 102 ? 7.371 -10.477 -0.712 1 98 102 GLU A N 1
ATOM 794 C CA . GLU A 1 102 ? 8.656 -11.109 -0.433 1 98 102 GLU A CA 1
ATOM 795 C C . GLU A 1 102 ? 8.469 -12.516 0.141 1 98 102 GLU A C 1
ATOM 797 O O . GLU A 1 102 ? 9.359 -13.359 0.037 1 98 102 GLU A O 1
ATOM 802 N N . SER A 1 103 ? 7.328 -12.711 0.767 1 98.12 103 SER A N 1
ATOM 803 C CA . SER A 1 103 ? 6.918 -14.039 1.225 1 98.12 103 SER A CA 1
ATOM 804 C C . SER A 1 103 ? 5.398 -14.164 1.259 1 98.12 103 SER A C 1
ATOM 806 O O . SER A 1 103 ? 4.688 -13.172 1.396 1 98.12 103 SER A O 1
ATOM 808 N N . VAL A 1 104 ? 4.988 -15.359 1.112 1 97.56 104 VAL A N 1
ATOM 809 C CA . VAL A 1 104 ? 3.568 -15.688 1.184 1 97.56 104 VAL A CA 1
ATOM 810 C C . VAL A 1 104 ? 3.369 -16.938 2.037 1 97.56 104 VAL A C 1
ATOM 812 O O . VAL A 1 104 ? 4.133 -17.906 1.924 1 97.56 104 VAL A O 1
ATOM 815 N N . ARG A 1 105 ? 2.391 -16.828 2.869 1 96.19 105 ARG A N 1
ATOM 816 C CA . ARG A 1 105 ? 1.991 -17.984 3.664 1 96.19 105 ARG A CA 1
ATOM 817 C C . ARG A 1 105 ? 0.535 -18.359 3.4 1 96.19 105 ARG A C 1
ATOM 819 O O . ARG A 1 105 ? -0.34 -17.484 3.395 1 96.19 105 ARG A O 1
ATOM 826 N N . PHE A 1 106 ? 0.343 -19.594 3.176 1 92.31 106 PHE A N 1
ATOM 827 C CA . PHE A 1 106 ? -1.009 -20.094 2.971 1 92.31 106 PHE A CA 1
ATOM 828 C C . PHE A 1 106 ? -1.656 -20.469 4.301 1 92.31 106 PHE A C 1
ATOM 830 O O . PHE A 1 106 ? -1.097 -21.25 5.074 1 92.31 106 PHE A O 1
ATOM 837 N N . MET A 1 107 ? -2.697 -19.844 4.676 1 84.06 107 MET A N 1
ATOM 838 C CA . MET A 1 107 ? -3.273 -20 6.008 1 84.06 107 MET A CA 1
ATOM 839 C C . MET A 1 107 ? -4.477 -20.938 5.973 1 84.06 107 MET A C 1
ATOM 841 O O . MET A 1 107 ? -5.039 -21.281 7.016 1 84.06 107 MET A O 1
ATOM 845 N N . GLY A 1 108 ? -5.078 -21.344 4.887 1 70.31 108 GLY A N 1
ATOM 846 C CA . GLY A 1 108 ? -6.191 -22.266 4.898 1 70.31 108 GLY A CA 1
ATOM 847 C C . GLY A 1 108 ? -5.836 -23.625 5.492 1 70.31 108 GLY A C 1
ATOM 848 O O . GLY A 1 108 ? -4.66 -23.969 5.594 1 70.31 108 GLY A O 1
ATOM 849 N N . GLY A 1 109 ? -6.691 -24.125 6.523 1 56.34 109 GLY A N 1
ATOM 850 C CA . GLY A 1 109 ? -6.672 -25.344 7.301 1 56.34 109 GLY A CA 1
ATOM 851 C C . GLY A 1 109 ? -6.242 -26.562 6.496 1 56.34 109 GLY A C 1
ATOM 852 O O . GLY A 1 109 ? -6.418 -26.594 5.277 1 56.34 109 GLY A O 1
ATOM 853 N N . GLN A 1 110 ? -5.164 -27.172 6.77 1 48.66 110 GLN A N 1
ATOM 854 C CA . GLN A 1 110 ? -4.988 -28.547 6.312 1 48.66 110 GLN A CA 1
ATOM 855 C C . GLN A 1 110 ? -6.332 -29.25 6.164 1 48.66 110 GLN A C 1
ATOM 857 O O . GLN A 1 110 ? -7.246 -29.031 6.957 1 48.66 110 GLN A O 1
ATOM 862 N N . PRO A 1 111 ? -6.703 -29.719 5.086 1 44.56 111 PRO A N 1
ATOM 863 C CA . PRO A 1 111 ? -7.805 -30.672 5.148 1 44.56 111 PRO A CA 1
ATOM 864 C C . PRO A 1 111 ? -7.777 -31.531 6.414 1 44.56 111 PRO A C 1
ATOM 866 O O . PRO A 1 111 ? -6.715 -32 6.812 1 44.56 111 PRO A O 1
ATOM 869 N N . GLN A 1 112 ? -8.406 -31.109 7.516 1 40.09 112 GLN A N 1
ATOM 870 C CA . GLN A 1 112 ? -8.57 -32.188 8.492 1 40.09 112 GLN A CA 1
ATOM 871 C C . GLN A 1 112 ? -8.695 -33.531 7.812 1 40.09 112 GLN A C 1
ATOM 873 O O . GLN A 1 112 ? -9.648 -33.781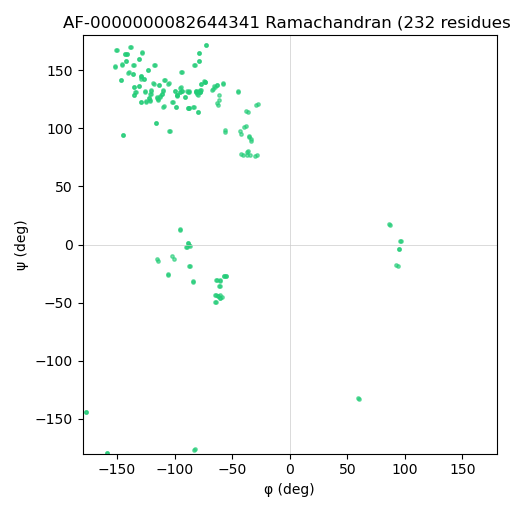 7.078 1 40.09 112 GLN A O 1
ATOM 878 N N . GLN A 1 113 ? -7.609 -34.094 7.336 1 40.22 113 GLN A N 1
ATOM 879 C CA . GLN A 1 113 ? -7.762 -35.531 7.098 1 40.22 113 GLN A CA 1
ATOM 880 C C . GLN A 1 113 ? -8.656 -36.188 8.156 1 40.22 113 GLN A C 1
ATOM 882 O O . GLN A 1 113 ? -8.391 -36.062 9.352 1 40.22 113 GLN A O 1
ATOM 887 N N . TRP A 1 114 ? -9.953 -36.281 7.883 1 38.84 114 TRP A N 1
ATOM 888 C CA . TRP A 1 114 ? -10.766 -37.219 8.633 1 38.84 114 TRP A CA 1
ATOM 889 C C . TRP A 1 114 ? -9.977 -38.5 8.922 1 38.84 114 TRP A C 1
ATOM 891 O O . TRP A 1 114 ? -9.602 -39.219 7.996 1 38.84 114 TRP A O 1
ATOM 901 N N . LEU A 1 115 ? -9.078 -38.531 9.867 1 37.81 115 LEU A N 1
ATOM 902 C CA . LEU A 1 115 ? -8.711 -39.875 10.367 1 37.81 115 LEU A CA 1
ATOM 903 C C . LEU A 1 115 ? -9.953 -40.75 10.539 1 37.81 115 LEU A C 1
ATOM 905 O O . LEU A 1 115 ? -10.859 -40.406 11.305 1 37.81 115 LEU A O 1
ATOM 909 N N . GLY A 1 116 ? -10.531 -41.312 9.484 1 38.66 116 GLY A N 1
ATOM 910 C CA . GLY A 1 116 ? -11.359 -42.5 9.617 1 38.66 116 GLY A CA 1
ATOM 911 C C . GLY A 1 116 ? -10.852 -43.469 10.656 1 38.66 116 GLY A C 1
ATOM 912 O O . GLY A 1 116 ? -9.75 -44 10.523 1 38.66 116 GLY A O 1
ATOM 913 N N . HIS A 1 117 ? -11.078 -43.281 11.938 1 40.81 117 HIS A N 1
ATOM 914 C CA . HIS A 1 117 ? -11 -44.438 12.836 1 40.81 117 HIS A CA 1
ATOM 915 C C . HIS A 1 117 ? -11.617 -45.688 12.188 1 40.81 117 HIS A C 1
ATOM 917 O O . HIS A 1 117 ? -12.766 -45.656 11.742 1 40.81 117 HIS A O 1
ATOM 923 N N . SER A 1 118 ? -10.812 -46.625 11.656 1 33.88 118 SER A N 1
ATOM 924 C CA . SER A 1 118 ? -11.203 -48.031 11.664 1 33.88 118 SER A CA 1
ATOM 925 C C . SER A 1 118 ? -11.539 -48.5 13.07 1 33.88 118 SER A C 1
ATOM 927 O O . SER A 1 118 ? -10.953 -48.031 14.047 1 33.88 118 SER A O 1
ATOM 929 N N . MET B 1 1 ? -13.914 -19 14.539 1 44.53 1 MET B N 1
ATOM 930 C CA . MET B 1 1 ? -13.07 -17.891 14.961 1 44.53 1 MET B CA 1
ATOM 931 C C . MET B 1 1 ? -12.844 -16.906 13.812 1 44.53 1 MET B C 1
ATOM 933 O O . MET B 1 1 ? -12.531 -17.312 12.695 1 44.53 1 MET B O 1
ATOM 937 N N . GLN B 1 2 ? -13.484 -15.797 13.844 1 52.44 2 GLN B N 1
ATOM 938 C CA . GLN B 1 2 ? -13.484 -14.844 12.734 1 52.44 2 GLN B CA 1
ATOM 939 C C . GLN B 1 2 ? -12.062 -14.43 12.367 1 52.44 2 GLN B C 1
ATOM 941 O O . GLN B 1 2 ? -11.266 -14.094 13.242 1 52.44 2 GLN B O 1
ATOM 946 N N . LEU B 1 3 ? -11.5 -14.977 11.461 1 63.22 3 LEU B N 1
ATOM 947 C CA . LEU B 1 3 ? -10.164 -14.641 11 1 63.22 3 LEU B CA 1
ATOM 948 C C . LEU B 1 3 ? -9.961 -13.125 10.953 1 63.22 3 LEU B C 1
ATOM 950 O O . LEU B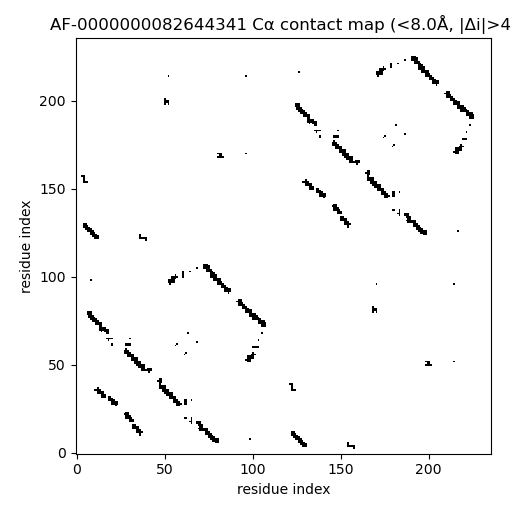 1 3 ? -10.648 -12.43 10.211 1 63.22 3 LEU B O 1
ATOM 954 N N . THR B 1 4 ? -9.375 -12.625 12.078 1 76.06 4 THR B N 1
ATOM 955 C CA . THR B 1 4 ? -8.977 -11.227 12.031 1 76.06 4 THR B CA 1
ATOM 956 C C . THR B 1 4 ? -7.934 -10.992 10.953 1 76.06 4 THR B C 1
ATOM 958 O O . THR B 1 4 ? -6.91 -11.68 10.906 1 76.06 4 THR B O 1
ATOM 961 N N . MET B 1 5 ? -8.312 -10.086 9.984 1 88.56 5 MET B N 1
ATOM 962 C CA . MET B 1 5 ? -7.375 -9.781 8.906 1 88.56 5 MET B CA 1
ATOM 963 C C . MET B 1 5 ? -6.277 -8.836 9.391 1 88.56 5 MET B C 1
ATOM 965 O O . MET B 1 5 ? -6.512 -8.008 10.266 1 88.56 5 MET B O 1
ATOM 969 N N . ILE B 1 6 ? -5.074 -9.242 9.031 1 95.25 6 ILE B N 1
ATOM 970 C CA . ILE B 1 6 ? -3.928 -8.391 9.336 1 95.25 6 ILE B CA 1
ATOM 971 C C . ILE B 1 6 ? -3.709 -7.387 8.203 1 95.25 6 ILE B C 1
ATOM 973 O O . ILE B 1 6 ? -3.805 -7.738 7.027 1 95.25 6 ILE B O 1
ATOM 977 N N . ASN B 1 7 ? -3.539 -6.168 8.562 1 98.25 7 ASN B N 1
ATOM 978 C CA . ASN B 1 7 ? -3.199 -5.07 7.664 1 98.25 7 ASN B CA 1
ATOM 979 C C . ASN B 1 7 ? -2.277 -4.059 8.344 1 98.25 7 ASN B C 1
ATOM 981 O O . ASN B 1 7 ? -2.744 -3.162 9.047 1 98.25 7 ASN B O 1
ATOM 985 N N . HIS B 1 8 ? -1.025 -4.262 8.133 1 98.56 8 HIS B N 1
ATOM 986 C CA . HIS B 1 8 ? -0.033 -3.449 8.828 1 98.56 8 HIS B CA 1
ATOM 987 C C . HIS B 1 8 ? 1.045 -2.957 7.863 1 98.56 8 HIS B C 1
ATOM 989 O O . HIS B 1 8 ? 1.598 -3.74 7.09 1 98.56 8 HIS B O 1
ATOM 995 N N . VAL B 1 9 ? 1.311 -1.651 7.938 1 98.81 9 VAL B N 1
ATOM 996 C CA . VAL B 1 9 ? 2.309 -1.003 7.098 1 98.81 9 VAL B CA 1
ATOM 997 C C . VAL B 1 9 ? 3.24 -0.152 7.957 1 98.81 9 VAL B C 1
ATOM 999 O O . VAL B 1 9 ? 2.787 0.552 8.859 1 98.81 9 VAL B O 1
ATOM 1002 N N . VAL B 1 10 ? 4.531 -0.199 7.719 1 98.75 10 VAL B N 1
ATOM 1003 C CA . VAL B 1 10 ? 5.527 0.681 8.32 1 98.75 10 VAL B CA 1
ATOM 1004 C C . VAL B 1 10 ? 6.41 1.282 7.23 1 98.75 10 VAL B C 1
ATOM 1006 O O . VAL B 1 10 ? 7.043 0.554 6.461 1 98.75 10 VAL B O 1
ATOM 1009 N N . LEU B 1 11 ? 6.414 2.549 7.215 1 98.38 11 LEU B N 1
ATOM 1010 C CA . LEU B 1 11 ? 7.191 3.266 6.211 1 98.38 11 LEU B CA 1
ATOM 1011 C C . LEU B 1 11 ? 8.078 4.324 6.859 1 98.38 11 LEU B C 1
ATOM 1013 O O . LEU B 1 11 ? 7.68 4.949 7.848 1 98.38 11 LEU B O 1
ATOM 1017 N N . VAL B 1 12 ? 9.195 4.508 6.32 1 97.44 12 VAL B N 1
ATOM 1018 C CA . VAL B 1 12 ? 10.016 5.695 6.559 1 97.44 12 VAL B CA 1
ATOM 1019 C C . VAL B 1 12 ? 10.352 6.363 5.227 1 97.44 12 VAL B C 1
ATOM 1021 O O . VAL B 1 12 ? 10.844 5.711 4.305 1 97.44 12 VAL B O 1
ATOM 1024 N N . GLY B 1 13 ? 10.023 7.543 5.086 1 97.12 13 GLY B N 1
ATOM 1025 C CA . GLY B 1 13 ? 10.273 8.273 3.855 1 97.12 13 GLY B CA 1
ATOM 1026 C C . GLY B 1 13 ? 10.281 9.781 4.051 1 97.12 13 GLY B C 1
ATOM 1027 O O . GLY B 1 13 ? 10.188 10.266 5.18 1 97.12 13 GLY B O 1
ATOM 1028 N N . ARG B 1 14 ? 10.484 10.516 3 1 96.69 14 ARG B N 1
ATOM 1029 C CA . ARG B 1 14 ? 10.555 11.977 3.01 1 96.69 14 ARG B CA 1
ATOM 1030 C C . ARG B 1 14 ? 9.289 12.586 2.426 1 96.69 14 ARG B C 1
ATOM 1032 O O . ARG B 1 14 ? 8.773 12.117 1.406 1 96.69 14 ARG B O 1
ATOM 1039 N N . LEU B 1 15 ? 8.867 13.617 3.082 1 97.88 15 LEU B N 1
ATOM 1040 C CA . LEU B 1 15 ? 7.746 14.359 2.521 1 97.88 15 LEU B CA 1
ATOM 1041 C C . LEU B 1 15 ? 8.141 15.039 1.218 1 97.88 15 LEU B C 1
ATOM 1043 O O . LEU B 1 15 ? 9.164 15.719 1.154 1 97.88 15 LEU B O 1
ATOM 1047 N N . THR B 1 16 ? 7.305 14.914 0.208 1 98.31 16 THR B N 1
ATOM 1048 C CA . THR B 1 16 ? 7.637 15.484 -1.095 1 98.31 16 THR B CA 1
ATOM 1049 C C . THR B 1 16 ? 7.188 16.938 -1.181 1 98.31 16 THR B C 1
ATOM 1051 O O . THR B 1 16 ? 7.602 17.672 -2.082 1 98.31 16 THR B O 1
ATOM 1054 N N . LYS B 1 17 ? 6.332 17.344 -0.354 1 98.31 17 LYS B N 1
ATOM 1055 C CA . LYS B 1 17 ? 5.809 18.703 -0.245 1 98.31 17 LYS B CA 1
ATOM 1056 C C . LYS B 1 17 ? 5.395 19.016 1.188 1 98.31 17 LYS B C 1
ATOM 1058 O O . LYS B 1 17 ? 5.32 18.125 2.031 1 98.31 17 LYS B O 1
ATOM 1063 N N . ASP B 1 18 ? 5.191 20.266 1.335 1 98.06 18 ASP B N 1
ATOM 1064 C CA . ASP B 1 18 ? 4.66 20.656 2.635 1 98.06 18 ASP B CA 1
ATOM 1065 C C . ASP B 1 18 ? 3.277 20.047 2.869 1 98.06 18 ASP B C 1
ATOM 1067 O O . ASP B 1 18 ? 2.428 20.062 1.975 1 98.06 18 ASP B O 1
ATOM 1071 N N . PRO B 1 19 ? 3.031 19.531 4.109 1 98.12 19 PRO B N 1
ATOM 1072 C CA . PRO B 1 19 ? 1.688 19.031 4.398 1 98.12 19 PRO B CA 1
ATOM 1073 C C . PRO B 1 19 ? 0.625 20.125 4.383 1 98.12 19 PRO B C 1
ATOM 1075 O O . PRO B 1 19 ? 0.885 21.25 4.824 1 98.12 19 PRO B O 1
ATOM 1078 N N . GLU B 1 20 ? -0.432 19.828 3.787 1 97.38 20 GLU B N 1
ATOM 1079 C CA . GLU B 1 20 ? -1.563 20.75 3.785 1 97.38 20 GLU B CA 1
ATOM 1080 C C . GLU B 1 20 ? -2.709 20.219 4.645 1 97.38 20 GLU B C 1
ATOM 1082 O O . GLU B 1 20 ? -3.283 19.172 4.34 1 97.38 20 GLU B O 1
ATOM 1087 N N . LEU B 1 21 ? -3.004 21.016 5.645 1 98.12 21 LEU B N 1
ATOM 1088 C CA . LEU B 1 21 ? -4.062 20.625 6.57 1 98.12 21 LEU B CA 1
ATOM 1089 C C . LEU B 1 21 ? -5.422 21.109 6.078 1 98.12 21 LEU B C 1
ATOM 1091 O O . LEU B 1 21 ? -5.555 22.266 5.652 1 98.12 21 LEU B O 1
ATOM 1095 N N . ARG B 1 22 ? -6.309 20.266 6.078 1 98.12 22 ARG B N 1
ATOM 1096 C CA . ARG B 1 22 ? -7.695 20.594 5.773 1 98.12 22 ARG B CA 1
ATOM 1097 C C . ARG B 1 22 ? -8.633 20.062 6.855 1 98.12 22 ARG B C 1
ATOM 1099 O O . ARG B 1 22 ? -8.219 19.281 7.711 1 98.12 22 ARG B O 1
ATOM 1106 N N . TYR B 1 23 ? -9.828 20.547 6.82 1 97.69 23 TYR B N 1
ATOM 1107 C CA . TYR B 1 23 ? -10.859 20.062 7.734 1 97.69 23 TYR B CA 1
ATOM 1108 C C . TYR B 1 23 ? -12.094 19.594 6.973 1 97.69 23 TYR B C 1
ATOM 1110 O O . TYR B 1 23 ? -12.539 20.266 6.039 1 97.69 23 TYR B O 1
ATOM 1118 N N . THR B 1 24 ? -12.523 18.422 7.348 1 95.94 24 THR B N 1
ATOM 1119 C CA . THR B 1 24 ? -13.75 17.922 6.742 1 95.94 24 THR B CA 1
ATOM 1120 C C . THR B 1 24 ? -14.961 18.672 7.273 1 95.94 24 THR B C 1
ATOM 1122 O O . THR B 1 24 ? -14.844 19.484 8.195 1 95.94 24 THR B O 1
ATOM 1125 N N . ALA B 1 25 ? -16.203 18.438 6.672 1 94.19 25 ALA B N 1
ATOM 1126 C CA . ALA B 1 25 ? -17.422 19.125 7.051 1 94.19 25 ALA B CA 1
ATOM 1127 C C . ALA B 1 25 ? -17.766 18.859 8.516 1 94.19 25 ALA B C 1
ATOM 1129 O O . ALA B 1 25 ? -18.312 19.734 9.195 1 94.19 25 ALA B O 1
ATOM 1130 N N . ASP B 1 26 ? -17.406 17.703 9.023 1 93.19 26 ASP B N 1
ATOM 1131 C CA . ASP B 1 26 ? -17.734 17.328 10.398 1 93.19 26 ASP B CA 1
ATOM 1132 C C . ASP B 1 26 ? -16.641 17.797 11.359 1 93.19 26 ASP B C 1
ATOM 1134 O O . ASP B 1 26 ? -16.656 17.469 12.547 1 93.19 26 ASP B O 1
ATOM 1138 N N . GLY B 1 27 ? -15.578 18.5 10.789 1 95 27 GLY B N 1
ATOM 1139 C CA . GLY B 1 27 ? -14.578 19.141 11.641 1 95 27 GLY B CA 1
ATOM 1140 C C . GLY B 1 27 ? -13.336 18.281 11.844 1 95 27 GLY B C 1
ATOM 1141 O O . GLY B 1 27 ? -12.453 18.641 12.625 1 95 27 GLY B O 1
ATOM 1142 N N . SER B 1 28 ? -13.305 17.188 11.227 1 96.94 28 SER B N 1
ATOM 1143 C CA . SER B 1 28 ? -12.141 16.328 11.391 1 96.94 28 SER B CA 1
ATOM 1144 C C . SER B 1 28 ? -10.961 16.828 10.562 1 96.94 28 SER B C 1
ATOM 1146 O O . SER B 1 28 ? -11.125 17.172 9.383 1 96.94 28 SER B O 1
ATOM 1148 N N . ALA B 1 29 ? -9.852 16.906 11.188 1 98.56 29 ALA B N 1
ATOM 1149 C CA . ALA B 1 29 ? -8.625 17.297 10.484 1 98.56 29 ALA B CA 1
ATOM 1150 C C . ALA B 1 29 ? -8.125 16.172 9.594 1 98.56 29 ALA B C 1
ATOM 1152 O O . ALA B 1 29 ? -8.164 15.008 9.977 1 98.56 29 ALA B O 1
ATOM 1153 N N . VAL B 1 30 ? -7.672 16.562 8.453 1 98.5 30 VAL B N 1
ATOM 1154 C CA . VAL B 1 30 ? -7.102 15.57 7.547 1 98.5 30 VAL B CA 1
ATOM 1155 C C . VAL B 1 30 ? -5.965 16.203 6.746 1 98.5 30 VAL B C 1
ATOM 1157 O O . VAL B 1 30 ? -6.039 17.359 6.367 1 98.5 30 VAL B O 1
ATOM 1160 N N . ALA B 1 31 ? -4.875 15.477 6.48 1 98.5 31 ALA B N 1
ATOM 1161 C CA . ALA B 1 31 ? -3.787 15.844 5.578 1 98.5 31 ALA B CA 1
ATOM 1162 C C . ALA B 1 31 ? -3.389 14.664 4.695 1 98.5 31 ALA B C 1
ATOM 1164 O O . ALA B 1 31 ? -3.232 13.539 5.176 1 98.5 31 ALA B O 1
ATOM 1165 N N . ASN B 1 32 ? -3.342 14.898 3.48 1 98 32 ASN B N 1
ATOM 1166 C CA . ASN B 1 32 ? -2.785 13.938 2.533 1 98 32 ASN B CA 1
ATOM 1167 C C . ASN B 1 32 ? -1.341 14.273 2.176 1 98 32 ASN B C 1
ATOM 1169 O O . ASN B 1 32 ? -1.045 15.398 1.76 1 98 32 ASN B O 1
ATOM 1173 N N . VAL B 1 33 ? -0.503 13.32 2.314 1 98.44 33 VAL B N 1
ATOM 1174 C CA . VAL B 1 33 ? 0.904 13.562 2.014 1 98.44 33 VAL B CA 1
ATOM 1175 C C . VAL B 1 33 ? 1.432 12.453 1.102 1 98.44 33 VAL B C 1
ATOM 1177 O O . VAL B 1 33 ? 0.814 11.391 0.982 1 98.44 33 VAL B O 1
ATOM 1180 N N . THR B 1 34 ? 2.473 12.797 0.48 1 98.44 34 THR B N 1
ATOM 1181 C CA . THR B 1 34 ? 3.201 11.82 -0.322 1 98.44 34 THR B CA 1
ATOM 1182 C C . THR B 1 34 ? 4.594 11.578 0.252 1 98.44 34 THR B C 1
ATOM 1184 O O . THR B 1 34 ? 5.355 12.523 0.465 1 98.44 34 THR B O 1
ATOM 1187 N N . LEU B 1 35 ? 4.859 10.367 0.472 1 98.19 35 LEU B N 1
ATOM 1188 C CA . LEU B 1 35 ? 6.164 9.969 0.991 1 98.19 35 LEU B CA 1
ATOM 1189 C C . LEU B 1 35 ? 7.043 9.406 -0.121 1 98.19 35 LEU B C 1
ATOM 1191 O O . LEU B 1 35 ? 6.625 8.5 -0.849 1 98.19 35 LEU B O 1
ATOM 1195 N N . ALA B 1 36 ? 8.18 10.016 -0.283 1 97.88 36 ALA B N 1
ATOM 1196 C CA . ALA B 1 36 ? 9.219 9.406 -1.104 1 97.88 36 ALA B CA 1
ATOM 1197 C C . ALA B 1 36 ? 9.969 8.328 -0.322 1 97.88 36 ALA B C 1
ATOM 1199 O O . ALA B 1 36 ? 10.672 8.633 0.649 1 97.88 36 ALA B O 1
ATOM 1200 N N . VAL B 1 37 ? 9.852 7.129 -0.711 1 97.5 37 VAL B N 1
ATOM 1201 C CA . VAL B 1 37 ? 10.484 5.996 -0.04 1 97.5 37 VAL B CA 1
ATOM 1202 C C . VAL B 1 37 ? 11.492 5.336 -0.977 1 97.5 37 VAL B C 1
ATOM 1204 O O . VAL B 1 37 ? 11.117 4.578 -1.874 1 97.5 37 VAL B O 1
ATOM 1207 N N . SER B 1 38 ? 12.711 5.609 -0.682 1 95.75 38 SER B N 1
ATOM 1208 C CA . SER B 1 38 ? 13.766 5.035 -1.516 1 95.75 38 SER B CA 1
ATOM 1209 C C . SER B 1 38 ? 13.938 3.545 -1.232 1 95.75 38 SER B C 1
ATOM 1211 O O . SER B 1 38 ? 13.898 3.119 -0.076 1 95.75 38 SER B O 1
ATOM 1213 N N . ARG B 1 39 ? 14.133 2.889 -2.314 1 93.81 39 ARG B N 1
ATOM 1214 C CA . ARG B 1 39 ? 14.375 1.462 -2.125 1 93.81 39 ARG B CA 1
ATOM 1215 C C . ARG B 1 39 ? 15.805 1.202 -1.674 1 93.81 39 ARG B C 1
ATOM 1217 O O . ARG B 1 39 ? 16.688 2.029 -1.897 1 93.81 39 ARG B O 1
ATOM 1224 N N . ASN B 1 40 ? 16.016 0.028 -1.045 1 91.38 40 ASN B N 1
ATOM 1225 C CA . ASN B 1 40 ? 17.312 -0.278 -0.457 1 91.38 40 ASN B CA 1
ATOM 1226 C C . ASN B 1 40 ? 18.188 -1.099 -1.408 1 91.38 40 ASN B C 1
ATOM 1228 O O . ASN B 1 40 ? 19.172 -1.703 -0.989 1 91.38 40 ASN B O 1
ATOM 1232 N N . PHE B 1 41 ? 17.781 -1.159 -2.598 1 91 41 PHE B N 1
ATOM 1233 C CA . PHE B 1 41 ? 18.547 -1.892 -3.607 1 91 41 PHE B CA 1
ATOM 1234 C C . PHE B 1 41 ? 18.516 -1.157 -4.941 1 91 41 PHE B C 1
ATOM 1236 O O . PHE B 1 41 ? 17.656 -0.294 -5.164 1 91 41 PHE B O 1
ATOM 1243 N N . ARG B 1 42 ? 19.391 -1.522 -5.809 1 91.5 42 ARG B N 1
ATOM 1244 C CA . ARG B 1 42 ? 19.453 -0.961 -7.156 1 91.5 42 ARG B CA 1
ATOM 1245 C C . ARG B 1 42 ? 18.688 -1.83 -8.148 1 91.5 42 ARG B C 1
ATOM 1247 O O . ARG B 1 42 ? 18.688 -3.059 -8.039 1 91.5 42 ARG B O 1
ATOM 1254 N N . ASN B 1 43 ? 18.156 -1.13 -9.109 1 90.44 43 ASN B N 1
ATOM 1255 C CA . ASN B 1 43 ? 17.484 -1.883 -10.164 1 90.44 43 ASN B CA 1
ATOM 1256 C C . ASN B 1 43 ? 18.484 -2.396 -11.203 1 90.44 43 ASN B C 1
ATOM 1258 O O . ASN B 1 43 ? 19.688 -2.336 -10.992 1 90.44 43 ASN B O 1
ATOM 1262 N N . ALA B 1 44 ? 17.906 -3.055 -12.281 1 87.5 44 ALA B N 1
ATOM 1263 C CA . ALA B 1 44 ? 18.734 -3.674 -13.312 1 87.5 44 ALA B CA 1
ATOM 1264 C C . ALA B 1 44 ? 19.672 -2.652 -13.953 1 87.5 44 ALA B C 1
ATOM 1266 O O . ALA B 1 44 ? 20.75 -3.002 -14.422 1 87.5 44 ALA B O 1
ATOM 1267 N N . GLU B 1 45 ? 19.297 -1.369 -13.961 1 92.75 45 GLU B N 1
ATOM 1268 C CA . GLU B 1 45 ? 20.094 -0.299 -14.562 1 92.75 45 GLU B CA 1
ATOM 1269 C C . GLU B 1 45 ? 21.062 0.305 -13.547 1 92.75 45 GLU B C 1
ATOM 1271 O O . GLU B 1 45 ? 21.797 1.237 -13.867 1 92.75 45 GLU B O 1
ATOM 1276 N N . GLY B 1 46 ? 21.016 -0.157 -12.375 1 92.62 46 GLY B N 1
ATOM 1277 C CA . GLY B 1 46 ? 21.922 0.312 -11.336 1 92.62 46 GLY B CA 1
ATOM 1278 C C . GLY B 1 46 ? 21.406 1.546 -10.617 1 92.62 46 GLY B C 1
ATOM 1279 O O . GLY B 1 46 ? 22.172 2.227 -9.93 1 92.62 46 GLY B O 1
ATOM 1280 N N . VAL B 1 47 ? 20.172 1.819 -10.734 1 94.56 47 VAL B N 1
ATOM 1281 C CA . VAL B 1 47 ? 19.609 3.027 -10.141 1 94.56 47 VAL B CA 1
ATOM 1282 C C . VAL B 1 47 ? 18.719 2.656 -8.961 1 94.56 47 VAL B C 1
ATOM 1284 O O . VAL B 1 47 ? 18.031 1.634 -8.984 1 94.56 47 VAL B O 1
ATOM 1287 N N . ILE B 1 48 ? 18.766 3.449 -7.934 1 93.94 48 ILE B N 1
ATOM 1288 C CA . ILE B 1 48 ? 17.875 3.258 -6.793 1 93.94 48 ILE B CA 1
ATOM 1289 C C . ILE B 1 48 ? 16.531 3.916 -7.074 1 93.94 48 ILE B C 1
ATOM 1291 O O . ILE B 1 48 ? 16.438 5.137 -7.203 1 93.94 48 ILE B O 1
ATOM 1295 N N . ASP B 1 49 ? 15.516 3.127 -7.102 1 95.19 49 ASP B N 1
ATOM 1296 C CA . ASP B 1 49 ? 14.18 3.645 -7.367 1 95.19 49 ASP B CA 1
ATOM 1297 C C . ASP B 1 49 ? 13.555 4.223 -6.102 1 95.19 49 ASP B C 1
ATOM 1299 O O . ASP B 1 49 ? 13.977 3.908 -4.988 1 95.19 49 ASP B O 1
ATOM 1303 N N . THR B 1 50 ? 12.656 5.125 -6.359 1 96.81 50 THR B N 1
ATOM 1304 C CA . THR B 1 50 ? 11.891 5.73 -5.277 1 96.81 50 THR B CA 1
ATOM 1305 C C . THR B 1 50 ? 10.391 5.492 -5.469 1 96.81 50 THR B C 1
ATOM 1307 O O . THR B 1 50 ? 9.867 5.68 -6.57 1 96.81 50 THR B O 1
ATOM 1310 N N . ASP B 1 51 ? 9.758 5.012 -4.422 1 97.69 51 ASP B N 1
ATOM 1311 C CA . ASP B 1 51 ? 8.305 4.891 -4.438 1 97.69 51 ASP B CA 1
ATOM 1312 C C . ASP B 1 51 ? 7.648 6.102 -3.781 1 97.69 51 ASP B C 1
ATOM 1314 O O . ASP B 1 51 ? 8.078 6.543 -2.713 1 97.69 51 ASP B O 1
ATOM 1318 N N . PHE B 1 52 ? 6.637 6.602 -4.418 1 97.94 52 PHE B N 1
ATOM 1319 C CA . PHE B 1 52 ? 5.879 7.73 -3.895 1 97.94 52 PHE B CA 1
ATOM 1320 C C . PHE B 1 52 ? 4.543 7.27 -3.33 1 97.94 52 PHE B C 1
ATOM 1322 O O . PHE B 1 52 ? 3.566 7.125 -4.07 1 97.94 52 PHE B O 1
ATOM 1329 N N . VAL B 1 53 ? 4.523 7.109 -2.043 1 98.5 53 VAL B N 1
ATOM 1330 C CA . VAL B 1 53 ? 3.387 6.48 -1.378 1 98.5 53 VAL B CA 1
ATOM 1331 C C . VAL B 1 53 ? 2.455 7.551 -0.816 1 98.5 53 VAL B C 1
ATOM 1333 O O . VAL B 1 53 ? 2.891 8.43 -0.065 1 98.5 53 VAL B O 1
ATOM 1336 N N . HIS B 1 54 ? 1.208 7.426 -1.136 1 98.31 54 HIS B N 1
ATOM 1337 C CA . HIS B 1 54 ? 0.21 8.344 -0.602 1 98.31 54 HIS B CA 1
ATOM 1338 C C . HIS B 1 54 ? -0.221 7.938 0.803 1 98.31 54 HIS B C 1
ATOM 1340 O O . HIS B 1 54 ? -0.568 6.777 1.038 1 98.31 54 HIS B O 1
ATOM 1346 N N . CYS B 1 55 ? -0.216 8.867 1.668 1 98.75 55 CYS B N 1
ATOM 1347 C CA . CYS B 1 55 ? -0.646 8.625 3.041 1 98.75 55 CYS B CA 1
ATOM 1348 C C . CYS B 1 55 ? -1.723 9.617 3.457 1 98.75 55 CYS B C 1
ATOM 1350 O O . CYS B 1 55 ? -1.644 10.805 3.121 1 98.75 55 CYS B O 1
ATOM 1352 N N . THR B 1 56 ? -2.633 9.125 4.191 1 98.62 56 THR B N 1
ATOM 1353 C CA . THR B 1 56 ? -3.676 9.969 4.766 1 98.62 56 THR B CA 1
ATOM 1354 C C . THR B 1 56 ? -3.541 10.039 6.285 1 98.62 56 THR B C 1
ATOM 1356 O O . THR B 1 56 ? -3.475 9.008 6.953 1 98.62 56 THR B O 1
ATOM 1359 N N . LEU B 1 57 ? -3.506 11.148 6.777 1 98.75 57 LEU B N 1
ATOM 1360 C CA . LEU B 1 57 ? -3.395 11.43 8.203 1 98.75 57 LEU B CA 1
ATOM 1361 C C . LEU B 1 57 ? -4.668 12.086 8.734 1 98.75 57 LEU B C 1
ATOM 1363 O O . LEU B 1 57 ? -5.195 13.008 8.117 1 98.75 57 LEU B O 1
ATOM 1367 N N . TRP B 1 58 ? -5.066 11.633 9.867 1 98.44 58 TRP B N 1
ATOM 1368 C CA . TRP B 1 58 ? -6.305 12.164 10.43 1 98.44 58 TRP B CA 1
ATOM 1369 C C . TRP B 1 58 ? -6.066 12.75 11.812 1 98.44 58 TRP B C 1
ATOM 1371 O O . TRP B 1 58 ? -5.113 12.367 12.5 1 98.44 58 TRP B O 1
ATOM 1381 N N . ARG B 1 59 ? -6.836 13.719 12.141 1 97.75 59 ARG B N 1
ATOM 1382 C CA . ARG B 1 59 ? -6.93 14.266 13.492 1 97.75 59 ARG B CA 1
ATOM 1383 C C . ARG B 1 59 ? -5.574 14.789 13.969 1 97.75 59 ARG B C 1
ATOM 1385 O O . ARG B 1 59 ? -4.938 15.594 13.281 1 97.75 59 ARG B O 1
ATOM 1392 N N . LYS B 1 60 ? -5.184 14.438 15.133 1 97.88 60 LYS B N 1
ATOM 1393 C CA . LYS B 1 60 ? -4.004 15.031 15.766 1 97.88 60 LYS B CA 1
ATOM 1394 C C . LYS B 1 60 ? -2.75 14.758 14.938 1 97.88 60 LYS B C 1
ATOM 1396 O O . LYS B 1 60 ? -1.862 15.609 14.852 1 97.88 60 LYS B O 1
ATOM 1401 N N . ILE B 1 61 ? -2.723 13.625 14.367 1 97.88 61 ILE B N 1
ATOM 1402 C CA . ILE B 1 61 ? -1.573 13.273 13.547 1 97.88 61 ILE B CA 1
ATOM 1403 C C . ILE B 1 61 ? -1.47 14.242 12.367 1 97.88 61 ILE B C 1
ATOM 1405 O O . ILE B 1 61 ? -0.375 14.688 12.016 1 97.88 61 ILE B O 1
ATOM 1409 N N . ALA B 1 62 ? -2.609 14.508 11.75 1 98.56 62 ALA B N 1
ATOM 1410 C CA . ALA B 1 62 ? -2.658 15.469 10.648 1 98.56 62 ALA B CA 1
ATOM 1411 C C . ALA B 1 62 ? -2.203 16.859 11.102 1 98.56 62 ALA B C 1
ATOM 1413 O O . ALA B 1 62 ? -1.368 17.484 10.445 1 98.56 62 ALA B O 1
ATOM 1414 N N . GLU B 1 63 ? -2.686 17.266 12.188 1 98.38 63 GLU B N 1
ATOM 1415 C CA . GLU B 1 63 ? -2.352 18.578 12.727 1 98.38 63 GLU B CA 1
ATOM 1416 C C . GLU B 1 63 ? -0.872 18.656 13.094 1 98.38 63 GLU B C 1
ATOM 1418 O O . GLU B 1 63 ? -0.198 19.641 12.734 1 98.38 63 GLU B O 1
ATOM 1423 N N . ASN B 1 64 ? -0.409 17.703 13.805 1 97.5 64 ASN B N 1
ATOM 1424 C CA . ASN B 1 64 ? 0.989 17.672 14.219 1 97.5 64 ASN B CA 1
ATOM 1425 C C . ASN B 1 64 ? 1.933 17.672 13.023 1 97.5 64 ASN B C 1
ATOM 1427 O O . ASN B 1 64 ? 2.936 18.375 13.008 1 97.5 64 ASN B O 1
ATOM 1431 N N . THR B 1 65 ? 1.59 16.859 12.078 1 97.69 65 THR B N 1
ATOM 1432 C CA . THR B 1 65 ? 2.453 16.766 10.898 1 97.69 65 THR B CA 1
ATOM 1433 C C . THR B 1 65 ? 2.486 18.094 10.156 1 97.69 65 THR B C 1
ATOM 1435 O O . THR B 1 65 ? 3.549 18.547 9.719 1 97.69 65 THR B O 1
ATOM 1438 N N . ALA B 1 66 ? 1.352 18.703 10 1 97.5 66 ALA B N 1
ATOM 1439 C CA . ALA B 1 66 ? 1.275 20 9.32 1 97.5 66 ALA B CA 1
ATOM 1440 C C . ALA B 1 66 ? 2.039 21.062 10.094 1 97.5 66 ALA B C 1
ATOM 1442 O O . ALA B 1 66 ? 2.615 21.984 9.492 1 97.5 66 ALA B O 1
ATOM 1443 N N . ASN B 1 67 ? 2.092 20.922 11.367 1 96.31 67 ASN B N 1
ATOM 1444 C CA . ASN B 1 67 ? 2.703 21.938 12.219 1 96.31 67 ASN B CA 1
ATOM 1445 C C . ASN B 1 67 ? 4.215 21.766 12.305 1 96.31 67 ASN B C 1
ATOM 1447 O O . ASN B 1 67 ? 4.957 22.75 12.391 1 96.31 67 ASN B O 1
ATOM 1451 N N . TYR B 1 68 ? 4.625 20.516 12.227 1 95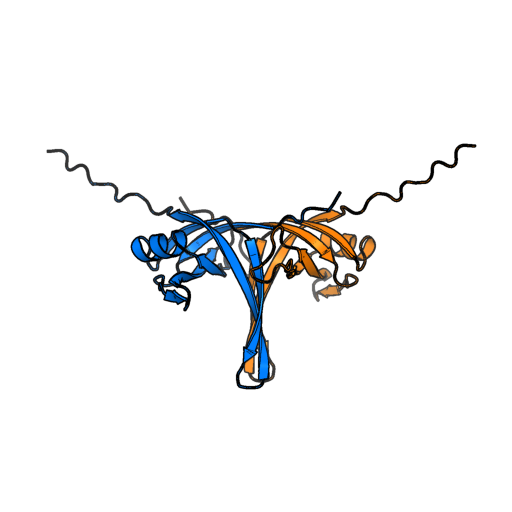.56 68 TYR B N 1
ATOM 1452 C CA . TYR B 1 68 ? 6.012 20.281 12.617 1 95.56 68 TYR B CA 1
ATOM 1453 C C . TYR B 1 68 ? 6.84 19.828 11.422 1 95.56 68 TYR B C 1
ATOM 1455 O O . TYR B 1 68 ? 8.07 19.812 11.484 1 95.56 68 TYR B O 1
ATOM 1463 N N . CYS B 1 69 ? 6.211 19.453 10.359 1 96.62 69 CYS B N 1
ATOM 1464 C CA . CYS B 1 69 ? 6.953 18.891 9.227 1 96.62 69 CYS B CA 1
ATOM 1465 C C . CYS B 1 69 ? 6.809 19.781 7.996 1 96.62 69 CYS B C 1
ATOM 1467 O O . CYS B 1 69 ? 5.871 20.578 7.902 1 96.62 69 CYS B O 1
ATOM 1469 N N . ARG B 1 70 ? 7.793 19.672 7.156 1 96.81 70 ARG B N 1
ATOM 1470 C CA . ARG B 1 70 ? 7.848 20.375 5.875 1 96.81 70 ARG B CA 1
ATOM 1471 C C . ARG B 1 70 ? 8.383 19.453 4.777 1 96.81 70 ARG B C 1
ATOM 1473 O O . ARG B 1 70 ? 8.836 18.344 5.055 1 96.81 70 ARG B O 1
ATOM 1480 N N . LYS B 1 71 ? 8.234 20 3.582 1 97.31 71 LYS B N 1
ATOM 1481 C CA . LYS B 1 71 ? 8.875 19.281 2.486 1 97.31 71 LYS B CA 1
ATOM 1482 C C . LYS B 1 71 ? 10.289 18.844 2.871 1 97.31 71 LYS B C 1
ATOM 1484 O O . LYS B 1 71 ? 11.055 19.625 3.441 1 97.31 71 LYS B O 1
ATOM 1489 N N . GLY B 1 72 ? 10.531 17.609 2.584 1 95.69 72 GLY B N 1
ATOM 1490 C CA . GLY B 1 72 ? 11.875 17.109 2.852 1 95.69 72 GLY B CA 1
ATOM 1491 C C . GLY B 1 72 ? 12.016 16.484 4.223 1 95.69 72 GLY B C 1
ATOM 1492 O O . GLY B 1 72 ? 12.992 15.781 4.492 1 95.69 72 GLY B O 1
ATOM 1493 N N . SER B 1 73 ? 11.102 16.75 5.133 1 95.44 73 SER B N 1
ATOM 1494 C CA . SER B 1 73 ? 11.141 16.125 6.449 1 95.44 73 SER B CA 1
ATOM 1495 C C . SER B 1 73 ? 11.094 14.602 6.336 1 95.44 73 SER B C 1
ATOM 1497 O O . SER B 1 73 ? 10.336 14.055 5.527 1 95.44 73 SER B O 1
ATOM 1499 N N . ILE B 1 74 ? 11.898 13.938 7.137 1 95.88 74 ILE B N 1
ATOM 1500 C CA . ILE B 1 74 ? 11.859 12.484 7.223 1 95.88 74 ILE B CA 1
ATOM 1501 C C . ILE B 1 74 ? 10.883 12.062 8.32 1 95.88 74 ILE B C 1
ATOM 1503 O O . ILE B 1 74 ? 10.984 12.508 9.461 1 95.88 74 ILE B O 1
ATOM 1507 N N . ILE B 1 75 ? 9.945 11.188 7.949 1 97.06 75 ILE B N 1
ATOM 1508 C CA . ILE B 1 75 ? 8.992 10.742 8.961 1 97.06 75 ILE B CA 1
ATOM 1509 C C . ILE B 1 75 ? 8.805 9.227 8.867 1 97.06 75 ILE B C 1
ATOM 1511 O O . ILE B 1 75 ? 9.023 8.633 7.809 1 97.06 75 ILE B O 1
ATOM 1515 N N . GLY B 1 76 ? 8.438 8.625 9.922 1 97.56 76 GLY B N 1
ATOM 1516 C CA . GLY B 1 76 ? 7.938 7.262 10 1 97.56 76 GLY B CA 1
A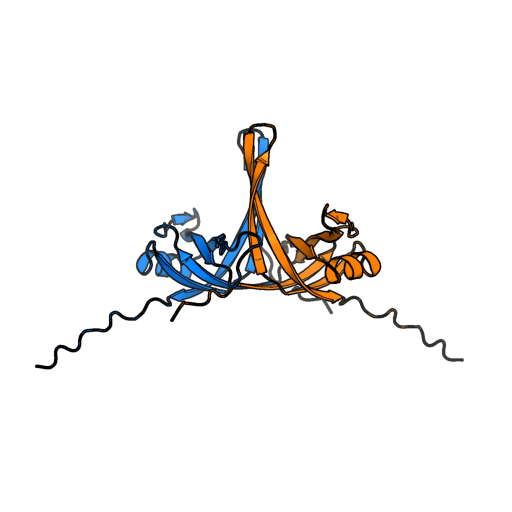TOM 1517 C C . GLY B 1 76 ? 6.426 7.184 10.086 1 97.56 76 GLY B C 1
ATOM 1518 O O . GLY B 1 76 ? 5.801 7.93 10.844 1 97.56 76 GLY B O 1
ATOM 1519 N N . VAL B 1 77 ? 5.855 6.363 9.305 1 98.38 77 VAL B N 1
ATOM 1520 C CA . VAL B 1 77 ? 4.406 6.188 9.305 1 98.38 77 VAL B CA 1
ATOM 1521 C C . VAL B 1 77 ? 4.066 4.73 9.609 1 98.38 77 VAL B C 1
ATOM 1523 O O . VAL B 1 77 ? 4.625 3.814 9.008 1 98.38 77 VAL B O 1
ATOM 1526 N N . MET B 1 78 ? 3.309 4.488 10.578 1 98.75 78 MET B N 1
ATOM 1527 C CA . MET B 1 78 ? 2.666 3.199 10.828 1 98.75 78 MET B CA 1
ATOM 1528 C C . MET B 1 78 ? 1.16 3.291 10.602 1 98.75 78 MET B C 1
ATOM 1530 O O . MET B 1 78 ? 0.511 4.219 11.086 1 98.75 78 MET B O 1
ATOM 1534 N N . GLY B 1 79 ? 0.645 2.336 9.891 1 98.69 79 GLY B N 1
ATOM 1535 C CA . GLY B 1 79 ? -0.778 2.381 9.594 1 98.69 79 GLY B CA 1
ATOM 1536 C C . GLY B 1 79 ? -1.263 1.174 8.812 1 98.69 79 GLY B C 1
ATOM 1537 O O . GLY B 1 79 ? -0.834 0.047 9.078 1 98.69 79 GLY B O 1
ATOM 1538 N N . ARG B 1 80 ? -2.184 1.391 7.945 1 98.38 80 ARG B N 1
ATOM 1539 C CA . ARG B 1 80 ? -2.799 0.332 7.152 1 98.38 80 ARG B CA 1
ATOM 1540 C C . ARG B 1 80 ? -3.025 0.786 5.715 1 98.38 80 ARG B C 1
ATOM 1542 O O . ARG B 1 80 ? -3.279 1.966 5.461 1 98.38 80 ARG B O 1
ATOM 1549 N N . ILE B 1 81 ? -2.936 -0.203 4.801 1 98.38 81 ILE B N 1
ATOM 1550 C CA . ILE B 1 81 ? -3.258 0.09 3.408 1 98.38 81 ILE B CA 1
ATOM 1551 C C . ILE B 1 81 ? -4.773 0.126 3.227 1 98.38 81 ILE B C 1
ATOM 1553 O O . ILE B 1 81 ? -5.488 -0.744 3.732 1 98.38 81 ILE B O 1
ATOM 1557 N N . GLN B 1 82 ? -5.242 1.081 2.637 1 97.88 82 GLN B N 1
ATOM 1558 C CA . GLN B 1 82 ? -6.664 1.211 2.32 1 97.88 82 GLN B CA 1
ATOM 1559 C C . GLN B 1 82 ? -6.871 1.53 0.844 1 97.88 82 GLN B C 1
ATOM 1561 O O . GLN B 1 82 ? -6.129 2.326 0.265 1 97.88 82 GLN B O 1
ATOM 1566 N N . THR B 1 83 ? -7.941 0.958 0.235 1 96.88 83 THR B N 1
ATOM 1567 C CA . THR B 1 83 ? -8.297 1.221 -1.156 1 96.88 83 THR B CA 1
ATOM 1568 C C . THR B 1 83 ? -9.672 1.869 -1.253 1 96.88 83 THR B C 1
ATOM 1570 O O . THR B 1 83 ? -10.57 1.549 -0.471 1 96.88 83 THR B O 1
ATOM 1573 N N . ARG B 1 84 ? -9.758 2.816 -2.102 1 93.38 84 ARG B N 1
ATOM 1574 C CA . ARG B 1 84 ? -11.039 3.434 -2.414 1 93.38 84 ARG B CA 1
ATOM 1575 C C . ARG B 1 84 ? -11.141 3.768 -3.898 1 93.38 84 ARG B C 1
ATOM 1577 O O . ARG B 1 84 ? -10.133 3.764 -4.609 1 93.38 84 ARG B O 1
ATOM 1584 N N . ASN B 1 85 ? -12.352 3.889 -4.34 1 92 85 ASN B N 1
ATOM 1585 C CA . ASN B 1 85 ? -12.555 4.305 -5.723 1 92 85 ASN B CA 1
ATOM 1586 C C . ASN B 1 85 ? -13.656 5.355 -5.836 1 92 85 ASN B C 1
ATOM 1588 O O . ASN B 1 85 ? -14.516 5.457 -4.957 1 92 85 ASN B O 1
ATOM 1592 N N . TYR B 1 86 ? -13.398 6.195 -6.805 1 90.06 86 TYR B N 1
ATOM 1593 C CA . TYR B 1 86 ? -14.406 7.207 -7.09 1 90.06 86 TYR B CA 1
ATOM 1594 C C . TYR B 1 86 ? -14.453 7.527 -8.578 1 90.06 86 TYR B C 1
ATOM 1596 O O . TYR B 1 86 ? -13.508 7.223 -9.312 1 90.06 86 TYR B O 1
ATOM 1604 N N . GLU B 1 87 ? -15.602 8 -9 1 89.62 87 GLU B N 1
ATOM 1605 C CA . GLU B 1 87 ? -15.797 8.359 -10.406 1 89.62 87 GLU B CA 1
ATOM 1606 C C . GLU B 1 87 ? -15.516 9.836 -10.641 1 89.62 87 GLU B C 1
ATOM 1608 O O . GLU B 1 87 ? -16.016 10.695 -9.906 1 89.62 87 GLU B O 1
ATOM 1613 N N . LYS B 1 88 ? -14.664 10.023 -11.773 1 84.38 88 LYS B N 1
ATOM 1614 C CA . LYS B 1 88 ? -14.43 11.406 -12.18 1 84.38 88 LYS B CA 1
ATOM 1615 C C . LYS B 1 88 ? -15.609 11.961 -12.969 1 84.38 88 LYS B C 1
ATOM 1617 O O . LYS B 1 88 ? -16.516 11.219 -13.328 1 84.38 88 LYS B O 1
ATOM 1622 N N . SER B 1 89 ? -15.547 13.297 -13.055 1 85.31 89 SER B N 1
ATOM 1623 C CA . SER B 1 89 ? -16.625 13.961 -13.773 1 85.31 89 SER B CA 1
ATOM 1624 C C . SER B 1 89 ? -16.781 13.406 -15.18 1 85.31 89 SER B C 1
ATOM 1626 O O . SER B 1 89 ? -17.875 13.398 -15.734 1 85.31 89 SER B O 1
ATOM 1628 N N . ASP B 1 90 ? -15.812 12.922 -15.711 1 84.69 90 ASP B N 1
ATOM 1629 C CA . ASP B 1 90 ? -15.828 12.406 -17.078 1 84.69 90 ASP B CA 1
ATOM 1630 C C . ASP B 1 90 ? -16.281 10.953 -17.094 1 84.69 90 ASP B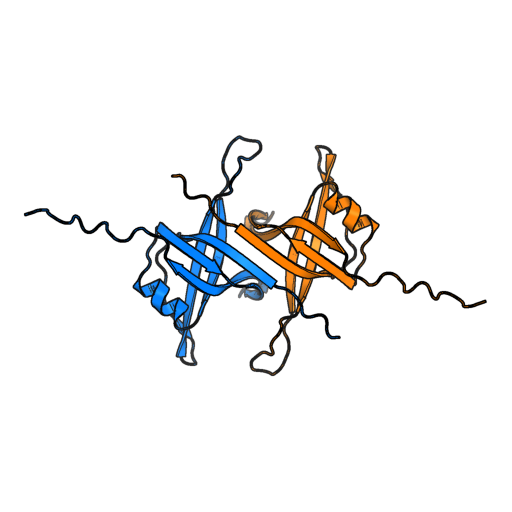 C 1
ATOM 1632 O O . ASP B 1 90 ? -16.359 10.336 -18.172 1 84.69 90 ASP B O 1
ATOM 1636 N N . GLY B 1 91 ? -16.562 10.375 -15.961 1 83.69 91 GLY B N 1
ATOM 1637 C CA . GLY B 1 91 ? -17.062 9.016 -15.883 1 83.69 91 GLY B CA 1
ATOM 1638 C C . GLY B 1 91 ? -15.977 7.988 -15.656 1 83.69 91 GLY B C 1
ATOM 1639 O O . GLY B 1 91 ? -16.266 6.797 -15.516 1 83.69 91 GLY B O 1
ATOM 1640 N N . GLN B 1 92 ? -14.859 8.469 -15.656 1 85.38 92 GLN B N 1
ATOM 1641 C CA . GLN B 1 92 ? -13.75 7.539 -15.477 1 85.38 92 GLN B CA 1
ATOM 1642 C C . GLN B 1 92 ? -13.57 7.184 -14 1 85.38 92 GLN B C 1
ATOM 1644 O O . GLN B 1 92 ? -13.492 8.07 -13.148 1 85.38 92 GLN B O 1
ATOM 1649 N N . ARG B 1 93 ? -13.5 5.949 -13.75 1 87.56 93 ARG B N 1
ATOM 1650 C CA . ARG B 1 93 ? -13.305 5.492 -12.375 1 87.56 93 ARG B CA 1
ATOM 1651 C C . ARG B 1 93 ? -11.836 5.555 -11.984 1 87.56 93 ARG B C 1
ATOM 1653 O O . ARG B 1 93 ? -10.961 5.125 -12.742 1 87.56 93 ARG B O 1
ATOM 1660 N N . VAL B 1 94 ? -11.555 6.125 -10.82 1 88.31 94 VAL B N 1
ATOM 1661 C CA . VAL B 1 94 ? -10.18 6.223 -10.328 1 88.31 94 VAL B CA 1
ATOM 1662 C C . VAL B 1 94 ? -10.023 5.371 -9.07 1 88.31 94 VAL B C 1
ATOM 1664 O O . VAL B 1 94 ? -10.852 5.43 -8.164 1 88.31 94 VAL B O 1
ATOM 1667 N N . TYR B 1 95 ? -9.078 4.531 -9.188 1 89.5 95 TYR B N 1
ATOM 1668 C CA . TYR B 1 95 ? -8.734 3.723 -8.023 1 89.5 95 TYR B CA 1
ATOM 1669 C C . TYR B 1 95 ? -7.586 4.348 -7.246 1 89.5 95 TYR B C 1
ATOM 1671 O O . TYR B 1 95 ? -6.562 4.715 -7.828 1 89.5 95 TYR B O 1
ATOM 1679 N N . VAL B 1 96 ? -7.805 4.445 -5.93 1 93.56 96 VAL B N 1
ATOM 1680 C CA . VAL B 1 96 ? -6.789 5.055 -5.078 1 93.56 96 VAL B CA 1
ATOM 1681 C C . VAL B 1 96 ? -6.367 4.07 -3.992 1 93.56 96 VAL B C 1
ATOM 1683 O O . VAL B 1 96 ? -7.211 3.477 -3.316 1 93.56 96 VAL B O 1
ATOM 1686 N N . THR B 1 97 ? -5.125 3.82 -3.893 1 97.44 97 THR B N 1
ATOM 1687 C CA . THR B 1 97 ? -4.531 3.088 -2.781 1 97.44 97 THR B CA 1
ATOM 1688 C C . THR B 1 97 ? -3.674 4.012 -1.92 1 97.44 97 THR B C 1
ATOM 1690 O O . THR B 1 97 ? -2.824 4.742 -2.438 1 97.44 97 THR B O 1
ATOM 1693 N N . GLU B 1 98 ? -3.91 3.979 -0.627 1 98 98 GLU B N 1
ATOM 1694 C CA . GLU B 1 98 ? -3.172 4.84 0.29 1 98 98 GLU B CA 1
ATOM 1695 C C . GLU B 1 98 ? -2.877 4.125 1.605 1 98 98 GLU B C 1
ATOM 1697 O O . GLU B 1 98 ? -3.463 3.082 1.895 1 98 98 GLU B O 1
ATOM 1702 N N . VAL B 1 99 ? -1.97 4.703 2.289 1 98.81 99 VAL B N 1
ATOM 1703 C CA . VAL B 1 99 ? -1.737 4.285 3.668 1 98.81 99 VAL B CA 1
ATOM 1704 C C . VAL B 1 99 ? -2.438 5.25 4.625 1 98.81 99 VAL B C 1
ATOM 1706 O O . VAL B 1 99 ? -2.152 6.449 4.629 1 98.81 99 VAL B O 1
ATOM 1709 N N . VAL B 1 100 ? -3.352 4.762 5.387 1 98.5 100 VAL B N 1
ATOM 1710 C CA . VAL B 1 100 ? -3.949 5.555 6.457 1 98.5 100 VAL B CA 1
ATOM 1711 C C . VAL B 1 100 ? -3.117 5.418 7.727 1 98.5 100 VAL B C 1
ATOM 1713 O O . VAL B 1 100 ? -3.006 4.324 8.289 1 98.5 100 VAL B O 1
ATOM 1716 N N . ALA B 1 101 ? -2.605 6.516 8.141 1 98.75 101 ALA B N 1
ATOM 1717 C CA . ALA B 1 101 ? -1.664 6.504 9.258 1 98.75 101 ALA B CA 1
ATOM 1718 C C . ALA B 1 101 ? -2.393 6.336 10.586 1 98.75 101 ALA B C 1
ATOM 1720 O O . ALA B 1 101 ? -3.443 6.945 10.805 1 98.75 101 ALA B O 1
ATOM 1721 N N . GLU B 1 102 ? -1.822 5.539 11.414 1 98 102 GLU B N 1
ATOM 1722 C CA . GLU B 1 102 ? -2.268 5.398 12.805 1 98 102 GLU B CA 1
ATOM 1723 C C . GLU B 1 102 ? -1.301 6.078 13.766 1 98 102 GLU B C 1
ATOM 1725 O O . GLU B 1 102 ? -1.683 6.449 14.875 1 98 102 GLU B O 1
ATOM 1730 N N . SER B 1 103 ? -0.064 6.188 13.336 1 98.12 103 SER B N 1
ATOM 1731 C CA . SER B 1 103 ? 0.94 6.961 14.055 1 98.12 103 SER B CA 1
ATOM 1732 C C . SER B 1 103 ? 1.998 7.516 13.109 1 98.12 103 SER B C 1
ATOM 1734 O O . SER B 1 103 ? 2.238 6.953 12.039 1 98.12 103 SER B O 1
ATOM 1736 N N . VAL B 1 104 ? 2.553 8.578 13.531 1 97.56 104 VAL B N 1
ATOM 1737 C CA . VAL B 1 104 ? 3.637 9.219 12.797 1 97.56 104 VAL B CA 1
ATOM 1738 C C . VAL B 1 104 ? 4.754 9.617 13.758 1 97.56 104 VAL B C 1
ATOM 1740 O O . VAL B 1 104 ? 4.488 10.125 14.852 1 97.56 104 VAL B O 1
ATOM 1743 N N . ARG B 1 105 ? 5.926 9.336 13.32 1 96.19 105 ARG B N 1
ATOM 1744 C CA . ARG B 1 105 ? 7.102 9.781 14.055 1 96.19 105 ARG B CA 1
ATOM 1745 C C . ARG B 1 105 ? 7.988 10.68 13.195 1 96.19 105 ARG B C 1
ATOM 1747 O O . ARG B 1 105 ? 8.266 10.359 12.039 1 96.19 105 ARG B O 1
ATOM 1754 N N . PHE B 1 106 ? 8.367 11.742 13.766 1 92.25 106 PHE B N 1
ATOM 1755 C CA . PHE B 1 106 ? 9.258 12.672 13.086 1 92.25 106 PHE B CA 1
ATOM 1756 C C . PHE B 1 106 ? 10.719 12.305 13.336 1 92.25 106 PHE B C 1
ATOM 1758 O O . PHE B 1 106 ? 11.141 12.188 14.492 1 92.25 106 PHE B O 1
ATOM 1765 N N . MET B 1 107 ? 11.453 11.977 12.359 1 84.25 107 MET B N 1
ATOM 1766 C CA . MET B 1 107 ? 12.797 11.438 12.531 1 84.25 107 MET B CA 1
ATOM 1767 C C . MET B 1 107 ? 13.852 12.5 12.258 1 84.25 107 MET B C 1
ATOM 1769 O O . MET B 1 107 ? 15.047 12.25 12.398 1 84.25 107 MET B O 1
ATOM 1773 N N . GLY B 1 108 ? 13.594 13.664 11.75 1 70.5 108 GLY B N 1
ATOM 1774 C CA . GLY B 1 108 ? 14.625 14.68 11.547 1 70.5 108 GLY B CA 1
ATOM 1775 C C . GLY B 1 108 ? 15.281 15.125 12.836 1 70.5 108 GLY B C 1
ATOM 1776 O O . GLY B 1 108 ? 14.727 14.938 13.922 1 70.5 108 GLY B O 1
ATOM 1777 N N . GLY B 1 109 ? 16.688 15.016 12.914 1 56.62 109 GLY B N 1
ATOM 1778 C CA . GLY B 1 109 ? 17.625 15.398 13.977 1 56.62 109 GLY B CA 1
ATOM 1779 C C . GLY B 1 109 ? 17.219 16.672 14.688 1 56.62 109 GLY B C 1
ATOM 1780 O O . GLY B 1 109 ? 16.531 17.516 14.109 1 56.62 109 GLY B O 1
ATOM 1781 N N . GLN B 1 110 ? 16.891 16.641 15.883 1 49.12 110 GLN B N 1
ATOM 1782 C CA . GLN B 1 110 ? 16.922 17.891 16.641 1 49.12 110 GLN B CA 1
ATOM 1783 C C . GLN B 1 110 ? 17.984 18.844 16.094 1 49.12 110 GLN B C 1
ATOM 1785 O O . GLN B 1 110 ? 19.047 18.406 15.672 1 49.12 110 GLN B O 1
ATOM 1790 N N . PRO B 1 111 ? 17.672 19.953 15.672 1 45.16 111 PRO B N 1
ATOM 1791 C CA . PRO B 1 111 ? 18.797 20.891 15.523 1 45.16 111 PRO B CA 1
ATOM 1792 C C . PRO B 1 111 ? 19.875 20.703 16.578 1 45.16 111 PRO B C 1
ATOM 1794 O O . PRO B 1 111 ? 19.562 20.484 17.75 1 45.16 111 PRO B O 1
ATOM 1797 N N . GLN B 1 112 ? 20.906 19.875 16.359 1 40.88 112 GLN B N 1
ATOM 1798 C CA . GLN B 1 112 ? 22 20.062 17.297 1 40.88 112 GLN B CA 1
ATOM 1799 C C . GLN B 1 112 ? 22.047 21.5 17.812 1 40.88 112 GLN B C 1
ATOM 1801 O O . GLN B 1 112 ? 22.297 22.438 17.031 1 40.88 112 GLN B O 1
ATOM 1806 N N . GLN B 1 113 ? 21.203 21.859 18.703 1 40.91 113 GLN B N 1
ATOM 1807 C CA . GLN B 1 113 ? 21.578 23.078 19.391 1 40.91 113 GLN B CA 1
ATOM 1808 C C . GLN B 1 113 ? 23.094 23.156 19.578 1 40.91 113 GLN B C 1
ATOM 1810 O O . GLN B 1 113 ? 23.703 22.25 20.141 1 40.91 113 GLN B O 1
ATOM 1815 N N . TRP B 1 114 ? 23.797 23.812 18.641 1 39.84 114 TRP B N 1
ATOM 1816 C CA . TRP B 1 114 ? 25.141 24.281 18.969 1 39.84 114 TRP B CA 1
ATOM 1817 C C . TRP B 1 114 ? 25.234 24.719 20.422 1 39.84 114 TRP B C 1
ATOM 1819 O O . TRP B 1 114 ? 24.594 25.688 20.828 1 39.84 114 TRP B O 1
ATOM 1829 N N . LEU B 1 115 ? 25.312 23.859 21.406 1 39.03 115 LEU B N 1
ATOM 1830 C CA . LEU B 1 115 ? 25.875 24.359 22.656 1 39.03 115 LEU B CA 1
ATOM 1831 C C . LEU B 1 115 ? 27.062 25.266 22.406 1 39.03 115 LEU B C 1
ATOM 1833 O O . LEU B 1 115 ? 28.078 24.844 21.844 1 39.03 115 LEU B O 1
ATOM 1837 N N . GLY B 1 116 ? 26.875 26.516 22 1 39.53 116 GLY B N 1
ATOM 1838 C CA . GLY B 1 116 ? 27.906 27.531 22.219 1 39.53 116 GLY B CA 1
ATOM 1839 C C . GLY B 1 116 ? 28.641 27.359 23.531 1 39.53 116 GLY B C 1
ATOM 1840 O O . GLY B 1 116 ? 28.031 27.438 24.594 1 39.53 116 GLY B O 1
ATOM 1841 N N . HIS B 1 117 ? 29.594 26.5 23.641 1 41.41 117 HIS B N 1
ATOM 1842 C CA . HIS B 1 117 ? 30.547 26.688 24.734 1 41.41 117 HIS B CA 1
ATOM 1843 C C . HIS B 1 117 ? 30.844 28.156 24.953 1 41.41 117 HIS B C 1
ATOM 1845 O O . HIS B 1 117 ? 31.219 28.875 24.016 1 41.41 117 HIS B O 1
ATOM 1851 N N . SER B 1 118 ? 30.266 28.828 25.984 1 34.34 118 SER B N 1
ATOM 1852 C CA . SER B 1 118 ? 30.969 29.922 26.656 1 34.34 118 SER B CA 1
ATOM 1853 C C . SER B 1 118 ? 32.344 29.469 27.141 1 34.34 118 SER B C 1
ATOM 1855 O O . SER B 1 118 ? 32.531 28.297 27.516 1 34.34 118 SER B O 1
#